Protein AF-A0AAW2WW70-F1 (afdb_monomer_lite)

Radius of gyration: 19.68 Å; chains: 1; bounding box: 57×38×54 Å

Organism: NCBI:txid2727402

Secondary structure (DSSP, 8-state):
-----HHHHHHHHHHHHHHHH----S-HHHHHHHHHHHHHHHHHHHHHTTTTTS-HHHHHHHHHHHHHHSPTT-HHHHHHHHHHHHHHHHHHHHS-TT-TTHHHH--GGGHHHHHHHHHHHHHHHHS-TTTHHHHHHHHHHHHHHS-HHHHHHHHHHHHHHHHH---TTTHHHHHHHHHHHHHHHHHHHHHTS---S------SSHHHHHHHHHHT--

Foldseek 3Di:
DDDLDLVVLLVVLVVLLCLLQPDADPVRPVSLVVNLVVLLVVLVVLLVCPPHSRDLVSNLSNLLSCQQRHDAPRPSNLSSLVSLLVSLLVLQPVPDPPCPPCLQVCPDSSVRSVSSLVSLLVVCVRHDPNCNLSSLLSVLVSLLPHDPSNNVVSLVVLVVCLVPDPPPPSSVVSVQSSVVSVVSSVVVVVVPPDPPDDDDDDDDDPPVVVSVVSVVSD

pLDDT: mean 81.83, std 18.91, range [33.03, 97.81]

Structure (mmCIF, N/CA/C/O backbone):
data_AF-A0AAW2WW70-F1
#
_entry.id   AF-A0AAW2WW70-F1
#
loop_
_atom_site.group_PDB
_atom_site.id
_atom_site.type_symbol
_atom_site.label_atom_id
_atom_site.label_alt_id
_atom_site.label_comp_id
_atom_site.label_asym_id
_atom_site.label_entity_id
_atom_site.label_seq_id
_atom_site.pdbx_PDB_ins_code
_atom_site.Cartn_x
_atom_site.Cartn_y
_atom_site.Cartn_z
_atom_site.occupancy
_atom_site.B_iso_or_equiv
_atom_site.auth_seq_id
_atom_site.auth_comp_id
_atom_site.auth_asym_id
_atom_site.auth_atom_id
_atom_site.pdbx_PDB_model_num
ATOM 1 N N . MET A 1 1 ? 14.387 -13.044 27.162 1.00 42.69 1 MET A N 1
ATOM 2 C CA . MET A 1 1 ? 13.222 -12.394 26.521 1.00 42.69 1 MET A CA 1
ATOM 3 C C . MET A 1 1 ? 12.784 -13.283 25.372 1.00 42.69 1 MET A C 1
ATOM 5 O O . MET A 1 1 ? 13.613 -13.582 24.527 1.00 42.69 1 MET A O 1
ATOM 9 N N . GLY A 1 2 ? 11.566 -13.830 25.441 1.00 48.47 2 GLY A N 1
ATOM 10 C CA . GLY A 1 2 ? 11.103 -14.920 24.574 1.00 48.47 2 GLY A CA 1
ATOM 11 C C . GLY A 1 2 ? 11.071 -14.553 23.091 1.00 48.47 2 GLY A C 1
ATOM 12 O O . GLY A 1 2 ? 10.855 -13.393 22.747 1.00 48.47 2 GLY A O 1
ATOM 13 N N . HIS A 1 3 ? 11.303 -15.556 22.238 1.00 48.06 3 HIS A N 1
ATOM 14 C CA . HIS A 1 3 ? 11.292 -15.427 20.782 1.00 48.06 3 HIS A CA 1
ATOM 15 C C . HIS A 1 3 ? 10.088 -14.603 20.292 1.00 48.06 3 HIS A C 1
ATOM 17 O O . HIS A 1 3 ? 8.967 -14.842 20.757 1.00 48.06 3 HIS A O 1
ATOM 23 N N . PRO A 1 4 ? 10.280 -13.685 19.330 1.00 60.41 4 PRO A N 1
ATOM 24 C CA . PRO A 1 4 ? 9.178 -12.975 18.703 1.00 60.41 4 PRO A CA 1
ATOM 25 C C . PRO A 1 4 ? 8.223 -13.993 18.062 1.00 60.41 4 PRO A C 1
ATOM 27 O O . PRO A 1 4 ? 8.562 -14.677 17.097 1.00 60.41 4 PRO A O 1
ATOM 30 N N . ASN A 1 5 ? 7.039 -14.171 18.650 1.00 78.69 5 ASN A N 1
ATOM 31 C CA . ASN A 1 5 ? 6.122 -15.230 18.247 1.00 78.69 5 ASN A CA 1
ATOM 32 C C . ASN A 1 5 ? 5.312 -14.768 17.030 1.00 78.69 5 ASN A C 1
ATOM 34 O O . ASN A 1 5 ? 4.373 -13.985 17.170 1.00 78.69 5 ASN A O 1
ATOM 38 N N . GLY A 1 6 ? 5.634 -15.286 15.843 1.00 78.44 6 GLY A N 1
ATOM 39 C CA . GLY A 1 6 ? 4.896 -14.989 14.608 1.00 78.44 6 GLY A CA 1
ATOM 40 C C . GLY A 1 6 ? 3.387 -15.266 14.701 1.00 78.44 6 GLY A C 1
ATOM 41 O O . GLY A 1 6 ? 2.598 -14.625 14.007 1.00 78.44 6 GLY A O 1
ATOM 42 N N . LYS A 1 7 ? 2.944 -16.151 15.614 1.00 84.19 7 LYS A N 1
ATOM 43 C CA . L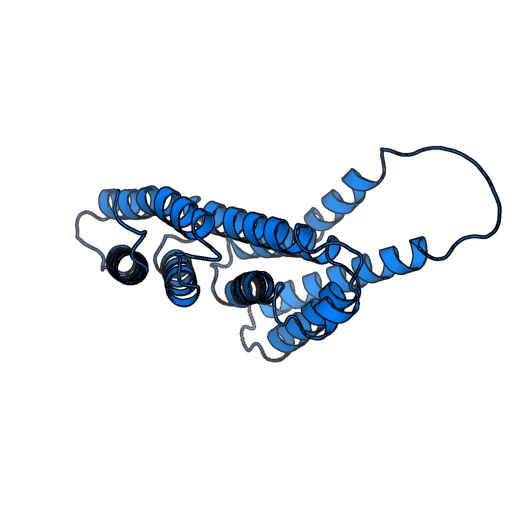YS A 1 7 ? 1.511 -16.334 15.905 1.00 84.19 7 LYS A CA 1
ATOM 44 C C . LYS A 1 7 ? 0.903 -15.079 16.530 1.00 84.19 7 LYS A C 1
ATOM 46 O O . LYS A 1 7 ? -0.173 -14.669 16.114 1.00 84.19 7 LYS A O 1
ATOM 51 N N . VAL A 1 8 ? 1.596 -14.458 17.488 1.00 86.19 8 VAL A N 1
ATOM 52 C CA . VAL A 1 8 ? 1.144 -13.216 18.134 1.00 86.19 8 VAL A CA 1
ATOM 53 C C . VAL A 1 8 ? 1.053 -12.103 17.099 1.00 86.19 8 VAL A C 1
ATOM 55 O O . VAL A 1 8 ? 0.009 -11.473 17.008 1.00 86.19 8 VAL A O 1
ATOM 58 N N . ALA A 1 9 ? 2.076 -11.937 16.252 1.00 86.31 9 ALA A N 1
ATOM 59 C CA . ALA A 1 9 ? 2.046 -10.949 15.171 1.00 86.31 9 ALA A CA 1
ATOM 60 C C . ALA A 1 9 ? 0.813 -11.128 14.263 1.00 86.31 9 ALA A C 1
ATOM 62 O O . ALA A 1 9 ? 0.069 -10.177 14.026 1.00 86.31 9 ALA A O 1
ATOM 63 N N . ARG A 1 10 ? 0.522 -12.364 13.832 1.00 86.94 10 ARG A N 1
ATOM 64 C CA . ARG A 1 10 ? -0.666 -12.671 13.015 1.00 86.94 10 ARG A CA 1
ATOM 65 C C . ARG A 1 10 ? -1.983 -12.298 13.710 1.00 86.94 10 ARG A C 1
ATOM 67 O O . ARG A 1 10 ? -2.852 -11.691 13.079 1.00 86.94 10 ARG A O 1
ATOM 74 N N . TYR A 1 11 ? -2.140 -12.639 14.989 1.00 91.00 11 TYR A N 1
ATOM 75 C CA . TYR A 1 11 ? -3.346 -12.281 15.739 1.00 91.00 11 TYR A CA 1
ATOM 76 C C . TYR A 1 11 ? -3.467 -10.770 15.949 1.00 91.00 11 TYR A C 1
ATOM 78 O O . TYR A 1 11 ? -4.566 -10.240 15.814 1.00 91.00 11 TYR A O 1
ATOM 86 N N . SER A 1 12 ? -2.358 -10.060 16.172 1.00 92.00 12 SER A N 1
ATOM 87 C CA . SER A 1 12 ? -2.355 -8.599 16.300 1.00 92.00 12 SER A CA 1
ATOM 88 C C . SER A 1 12 ? -2.910 -7.905 15.056 1.00 92.00 12 SER A C 1
ATOM 90 O O . SER A 1 12 ? -3.733 -7.001 15.188 1.00 92.00 12 SER A O 1
ATOM 92 N N . HIS A 1 13 ? -2.544 -8.352 13.846 1.00 95.19 13 HIS A N 1
ATOM 93 C CA . HIS A 1 13 ? -3.133 -7.804 12.616 1.00 95.19 13 HIS A CA 1
ATOM 94 C C . HIS A 1 13 ? -4.639 -8.070 12.526 1.00 95.19 13 HIS A C 1
ATOM 96 O O . HIS A 1 13 ? -5.388 -7.188 12.119 1.00 95.19 13 HIS A O 1
ATOM 102 N N . SER A 1 14 ? -5.090 -9.253 12.950 1.00 94.38 14 SER A N 1
ATOM 103 C CA . SER A 1 14 ? -6.515 -9.613 12.936 1.00 94.38 14 SER A CA 1
ATOM 104 C C . SER A 1 14 ? -7.323 -8.742 13.904 1.00 94.38 14 SER A C 1
ATOM 106 O O . SER A 1 14 ? -8.375 -8.220 13.541 1.00 94.38 14 SER A O 1
ATOM 108 N N . VAL A 1 15 ? -6.800 -8.527 15.115 1.00 95.06 15 VAL A N 1
ATOM 109 C CA . VAL A 1 15 ? -7.403 -7.642 16.124 1.00 95.06 15 VAL A CA 1
ATOM 110 C C . VAL A 1 15 ? -7.438 -6.199 15.630 1.00 95.06 15 VAL A C 1
ATOM 112 O O . VAL A 1 15 ? -8.470 -5.544 15.743 1.00 95.06 15 VAL A O 1
ATOM 115 N N . PHE A 1 16 ? -6.345 -5.712 15.037 1.00 95.06 16 PHE A N 1
ATOM 116 C CA . PHE A 1 16 ? -6.292 -4.368 14.467 1.00 95.06 16 PHE A CA 1
ATOM 117 C C . PHE A 1 16 ? -7.336 -4.175 13.361 1.00 95.06 16 PHE A C 1
ATOM 119 O O . PHE A 1 16 ? -8.093 -3.208 13.397 1.00 95.06 16 PHE A O 1
ATOM 126 N N . VAL A 1 17 ? -7.428 -5.115 12.416 1.00 95.50 17 VAL A N 1
ATOM 127 C CA . VAL A 1 17 ? -8.428 -5.076 11.339 1.00 95.50 17 VAL A CA 1
ATOM 128 C C . VAL A 1 17 ? -9.839 -5.056 11.918 1.00 95.50 17 VAL A C 1
ATOM 130 O O . VAL A 1 17 ? -10.639 -4.211 11.519 1.00 95.50 17 VAL A O 1
ATOM 133 N N . ALA A 1 18 ? -10.143 -5.924 12.887 1.00 94.12 18 ALA A N 1
ATOM 134 C CA . ALA A 1 18 ? -11.447 -5.947 13.545 1.00 94.12 18 ALA A CA 1
ATOM 135 C C . ALA A 1 18 ? -11.760 -4.615 14.248 1.00 94.12 18 ALA A C 1
ATOM 137 O O . ALA A 1 18 ? -12.867 -4.094 14.125 1.00 94.12 18 ALA A O 1
ATOM 138 N N . PHE A 1 19 ? -10.777 -4.025 14.933 1.00 92.94 19 PHE A N 1
ATOM 139 C CA . PHE A 1 19 ? -10.927 -2.739 15.607 1.00 92.94 19 PHE A CA 1
ATOM 140 C C . PHE A 1 19 ? -11.173 -1.589 14.620 1.00 92.94 19 PHE A C 1
ATOM 142 O O . PHE A 1 19 ? -12.134 -0.835 14.781 1.00 92.94 19 PHE A O 1
ATOM 149 N N . VAL A 1 20 ? -10.368 -1.464 13.565 1.00 92.25 20 VAL A N 1
ATOM 150 C CA . VAL A 1 20 ? -10.524 -0.398 12.561 1.00 92.25 20 VAL A CA 1
ATOM 151 C C . VAL A 1 20 ? -11.845 -0.541 11.801 1.00 92.25 20 VAL A C 1
ATOM 153 O O . VAL A 1 20 ? -12.546 0.452 11.596 1.00 92.25 20 VAL A O 1
ATOM 156 N N . SER A 1 21 ? -12.238 -1.774 11.476 1.00 91.62 21 SER A N 1
ATOM 157 C CA . SER A 1 21 ? -13.479 -2.079 10.744 1.00 91.62 21 SER A CA 1
ATOM 158 C C . SER A 1 21 ? -14.734 -2.026 11.619 1.00 91.62 21 SER A C 1
ATOM 160 O O . SER A 1 21 ? -15.849 -2.046 11.102 1.00 91.62 21 SER A O 1
ATOM 162 N N . SER A 1 22 ? -14.580 -1.972 12.945 1.00 87.75 22 SER A N 1
ATOM 163 C CA . SER A 1 22 ? -15.715 -1.960 13.866 1.00 87.75 22 SER A CA 1
ATOM 164 C C . SER A 1 22 ? -16.621 -0.743 13.633 1.00 87.75 22 SER A C 1
ATOM 166 O O . SER A 1 22 ? -16.145 0.361 13.348 1.00 87.75 22 SER A O 1
ATOM 168 N N . GLY A 1 23 ? -17.933 -0.977 13.718 1.00 70.94 23 GLY A N 1
ATOM 169 C CA . GLY A 1 23 ? -18.976 -0.038 13.311 1.00 70.94 23 GLY A CA 1
ATOM 170 C C . GLY A 1 23 ? -19.020 1.284 14.082 1.00 70.94 23 GLY A C 1
ATOM 171 O O . GLY A 1 23 ? -18.254 1.548 15.010 1.00 70.94 23 GLY A O 1
ATOM 172 N N . LYS A 1 24 ? -19.947 2.133 13.645 1.00 64.94 24 LYS A N 1
ATOM 173 C CA . LYS A 1 24 ? -20.157 3.494 14.130 1.00 64.94 24 LYS A CA 1
ATOM 174 C C . LYS A 1 24 ? -20.965 3.491 15.442 1.00 64.94 24 LYS A C 1
ATOM 176 O O . LYS A 1 24 ? -22.159 3.228 15.406 1.00 64.94 24 LYS A O 1
ATOM 181 N N . ASP A 1 25 ? -20.316 3.772 16.576 1.00 60.81 25 ASP A N 1
ATOM 182 C CA . ASP A 1 25 ? -20.983 4.045 17.871 1.00 60.81 25 ASP A CA 1
ATOM 183 C C . ASP A 1 25 ? -21.539 5.482 17.919 1.00 60.81 25 ASP A C 1
ATOM 185 O O . ASP A 1 25 ? -20.998 6.340 17.225 1.00 60.81 25 ASP A O 1
ATOM 189 N N . PRO A 1 26 ? -22.527 5.821 18.765 1.00 54.53 26 PRO A N 1
ATOM 190 C CA . PRO A 1 26 ? -23.036 7.189 18.900 1.00 54.53 26 PRO A CA 1
ATOM 191 C C . PRO A 1 26 ? -21.966 8.237 19.271 1.00 54.53 26 PRO A C 1
ATOM 193 O O . PRO A 1 26 ? -22.138 9.408 18.947 1.00 54.53 26 PRO A O 1
ATOM 196 N N . SER A 1 27 ? -20.841 7.838 19.883 1.00 61.00 27 SER A N 1
ATOM 197 C CA . SER A 1 27 ? -19.669 8.686 20.180 1.00 61.00 27 SER A CA 1
ATOM 198 C C . SER A 1 27 ? -18.664 8.743 19.013 1.00 61.00 27 SER A C 1
ATOM 200 O O . SER A 1 27 ? -17.490 8.386 19.139 1.00 61.00 27 SER A O 1
ATOM 202 N N . GLN A 1 28 ? -19.146 9.158 17.837 1.00 67.88 28 GLN A N 1
ATOM 203 C CA . GLN A 1 28 ? -18.426 9.079 16.556 1.00 67.88 28 GLN A CA 1
ATOM 204 C C . GLN A 1 28 ? -17.024 9.709 16.556 1.00 67.88 28 GLN A C 1
ATOM 206 O O . GLN A 1 28 ? -16.107 9.114 15.989 1.00 67.88 28 GLN A O 1
ATOM 211 N N . ASP A 1 29 ? -16.836 10.859 17.200 1.00 74.12 29 ASP A N 1
ATOM 212 C CA . ASP A 1 29 ? -15.606 11.641 17.031 1.00 74.12 29 ASP A CA 1
ATOM 213 C C . ASP A 1 29 ? -14.414 11.040 17.788 1.00 74.12 29 ASP A C 1
ATOM 215 O O . ASP A 1 29 ? -13.344 10.841 17.212 1.00 74.12 29 ASP A O 1
ATOM 219 N N . GLU A 1 30 ? -14.599 10.647 19.050 1.00 80.25 30 GLU A N 1
ATOM 220 C CA . GLU A 1 30 ? -13.525 10.057 19.864 1.00 80.25 30 GLU A CA 1
ATOM 221 C C . GLU A 1 30 ? -13.035 8.723 19.289 1.00 80.25 30 GLU A C 1
ATOM 223 O O . GLU A 1 30 ? -11.836 8.434 19.274 1.00 80.25 30 GLU A O 1
ATOM 228 N N . ARG A 1 31 ? -13.954 7.905 18.762 1.00 82.06 31 ARG A N 1
ATOM 229 C CA . ARG A 1 31 ? -13.605 6.604 18.184 1.00 82.06 31 ARG A CA 1
ATOM 230 C C . ARG A 1 31 ? -12.876 6.743 16.851 1.00 82.06 31 ARG A C 1
ATOM 232 O O . ARG A 1 31 ? -11.982 5.944 16.575 1.00 82.06 31 ARG A O 1
ATOM 239 N N . VAL A 1 32 ? -13.247 7.721 16.025 1.00 83.69 32 VAL A N 1
ATOM 240 C CA . VAL A 1 32 ? -12.531 8.018 14.775 1.00 83.69 32 VAL A CA 1
ATOM 241 C C . VAL A 1 32 ? -11.116 8.497 15.087 1.00 83.69 32 VAL A C 1
ATOM 243 O O . VAL A 1 32 ? -10.167 7.921 14.558 1.00 83.69 32 VAL A O 1
ATOM 246 N N . LEU A 1 33 ? -10.965 9.435 16.026 1.00 85.88 33 LEU A N 1
ATOM 247 C CA . LEU A 1 33 ? -9.655 9.913 16.473 1.00 85.88 33 LEU A CA 1
ATOM 248 C C . LEU A 1 33 ? -8.780 8.773 17.008 1.00 85.88 33 LEU A C 1
ATOM 250 O O . LEU A 1 33 ? -7.606 8.672 16.653 1.00 85.88 33 LEU A O 1
ATOM 254 N N . LEU A 1 34 ? -9.346 7.864 17.806 1.00 88.56 34 LEU A N 1
ATOM 255 C CA . LEU A 1 34 ? -8.609 6.713 18.328 1.00 88.56 34 LEU A CA 1
ATOM 256 C C . LEU A 1 34 ? -8.141 5.762 17.213 1.00 88.56 34 LEU A C 1
ATOM 258 O O . LEU A 1 34 ? -7.015 5.263 17.260 1.00 88.56 34 LEU A O 1
ATOM 262 N N . LYS A 1 35 ? -8.980 5.515 16.196 1.00 90.12 35 LYS A N 1
ATOM 263 C CA . LYS A 1 35 ? -8.597 4.709 15.023 1.00 90.12 35 LYS A CA 1
ATOM 264 C C . LYS A 1 35 ? -7.450 5.356 14.248 1.00 90.12 35 LYS A C 1
ATOM 266 O O . LYS A 1 35 ? -6.522 4.651 13.853 1.00 90.12 35 LYS A O 1
ATOM 271 N N . GLU A 1 36 ? -7.492 6.673 14.064 1.00 88.06 36 GLU A N 1
ATOM 272 C CA . GLU A 1 36 ? -6.424 7.419 13.395 1.00 88.06 36 GLU A CA 1
ATOM 273 C C . GLU A 1 36 ? -5.119 7.395 14.199 1.00 88.06 36 GLU A C 1
ATOM 275 O O . GLU A 1 36 ? -4.063 7.115 13.637 1.00 88.06 36 GLU A O 1
ATOM 280 N N . GLN A 1 37 ? -5.173 7.604 15.516 1.00 89.75 37 GLN A N 1
ATOM 281 C CA . GLN A 1 37 ? -3.988 7.579 16.381 1.00 89.75 37 GLN A CA 1
ATOM 282 C C . GLN A 1 37 ? -3.323 6.198 16.430 1.00 89.75 37 GLN A C 1
ATOM 284 O O . GLN A 1 37 ? -2.098 6.091 16.335 1.00 89.75 37 GLN A O 1
ATOM 289 N N . LEU A 1 38 ? -4.117 5.127 16.541 1.00 90.88 38 LEU A N 1
ATOM 290 C CA . LEU A 1 38 ? -3.594 3.760 16.609 1.00 90.88 38 LEU A CA 1
ATOM 291 C C . LEU A 1 38 ? -2.887 3.343 15.312 1.00 90.88 38 LEU A C 1
ATOM 293 O O . LEU A 1 38 ? -1.931 2.564 15.351 1.00 90.88 38 LEU A O 1
ATOM 297 N N . LEU A 1 39 ? -3.340 3.861 14.167 1.00 93.38 39 LEU A N 1
ATOM 298 C CA . LEU A 1 39 ? -2.770 3.541 12.864 1.00 93.38 39 LEU A CA 1
ATOM 299 C C . LEU A 1 39 ? -1.284 3.867 12.788 1.00 93.38 39 LEU A C 1
ATOM 301 O O . LEU A 1 39 ? -0.528 3.032 12.294 1.00 93.38 39 LEU A O 1
ATOM 305 N N . PHE A 1 40 ? -0.865 5.046 13.258 1.00 93.88 40 PHE A N 1
ATOM 306 C CA . PHE A 1 40 ? 0.534 5.475 13.159 1.00 93.88 40 PHE A CA 1
ATOM 307 C C . PHE A 1 40 ? 1.460 4.436 13.789 1.00 93.88 40 PHE A C 1
ATOM 309 O O . PHE A 1 40 ? 2.403 3.958 13.158 1.00 93.88 40 PHE A O 1
ATOM 316 N N . TYR A 1 41 ? 1.105 3.998 14.998 1.00 93.62 41 TYR A N 1
ATOM 317 C CA . TYR A 1 41 ? 1.835 2.954 15.700 1.00 93.62 41 TYR A CA 1
ATOM 318 C C . TYR A 1 41 ? 1.760 1.604 14.975 1.00 93.62 41 TYR A C 1
ATOM 320 O O . TYR A 1 41 ? 2.774 0.921 14.824 1.00 93.62 41 TYR A O 1
ATOM 328 N N . TYR A 1 42 ? 0.574 1.212 14.501 1.00 95.94 42 TYR A N 1
ATOM 329 C CA . TYR A 1 42 ? 0.384 -0.048 13.784 1.00 95.94 42 TYR A CA 1
ATOM 330 C C . TYR A 1 42 ? 1.249 -0.140 12.523 1.00 95.94 42 TYR A C 1
ATOM 332 O O . TYR A 1 42 ? 1.925 -1.152 12.322 1.00 95.94 42 TYR A O 1
ATOM 340 N N . ILE A 1 43 ? 1.238 0.897 11.682 1.00 96.94 43 ILE A N 1
ATOM 341 C CA . ILE A 1 43 ? 1.996 0.932 10.428 1.00 96.94 43 ILE A CA 1
ATOM 342 C C . ILE A 1 43 ? 3.489 0.900 10.717 1.00 96.94 43 ILE A C 1
ATOM 344 O O . ILE A 1 43 ? 4.183 0.050 10.159 1.00 96.94 43 ILE A O 1
ATOM 348 N N . GLN A 1 44 ? 3.961 1.742 11.639 1.00 94.94 44 GLN A N 1
ATOM 349 C CA . GLN A 1 44 ? 5.363 1.758 12.039 1.00 94.94 44 GLN A CA 1
ATOM 350 C C . GLN A 1 44 ? 5.826 0.362 12.482 1.00 94.94 44 GLN A C 1
ATOM 352 O O . GLN A 1 44 ? 6.768 -0.189 11.916 1.00 94.94 44 GLN A O 1
ATOM 357 N N . ARG A 1 45 ? 5.124 -0.264 13.437 1.00 94.06 45 ARG A N 1
ATOM 358 C CA . ARG A 1 45 ? 5.506 -1.587 13.958 1.00 94.06 45 ARG A CA 1
ATOM 359 C C . ARG A 1 45 ? 5.403 -2.700 12.924 1.00 94.06 45 ARG A C 1
ATOM 361 O O . ARG A 1 45 ? 6.259 -3.582 12.888 1.00 94.06 45 ARG A O 1
ATOM 368 N N . SER A 1 46 ? 4.373 -2.667 12.081 1.00 95.19 46 SER A N 1
ATOM 369 C CA . SER A 1 46 ? 4.188 -3.671 11.032 1.00 95.19 46 SER A CA 1
ATOM 370 C C . SER A 1 46 ? 5.344 -3.627 10.032 1.00 95.19 46 SER A C 1
ATOM 372 O O . SER A 1 46 ? 5.916 -4.672 9.720 1.00 95.19 46 SER A O 1
ATOM 374 N N . LEU A 1 47 ? 5.726 -2.427 9.584 1.00 96.00 47 LEU A N 1
ATOM 375 C CA . LEU A 1 47 ? 6.794 -2.233 8.603 1.00 96.00 47 LEU A CA 1
ATOM 376 C C . LEU A 1 47 ? 8.198 -2.420 9.194 1.00 96.00 47 LEU A C 1
ATOM 378 O O . LEU A 1 47 ? 9.081 -2.891 8.479 1.00 96.00 47 LEU A O 1
ATOM 382 N N . GLU A 1 48 ? 8.415 -2.115 10.478 1.00 94.00 48 GLU A N 1
ATOM 383 C CA . GLU A 1 48 ? 9.660 -2.444 11.194 1.00 94.00 48 GLU A CA 1
ATOM 384 C C . GLU A 1 48 ? 9.917 -3.961 11.196 1.00 94.00 48 GLU A C 1
ATOM 386 O O . GLU A 1 48 ? 11.037 -4.400 10.951 1.00 94.00 48 GLU A O 1
ATOM 391 N N . GLY A 1 49 ? 8.876 -4.768 11.429 1.00 91.50 49 GLY A N 1
ATOM 392 C CA . GLY A 1 49 ? 8.982 -6.231 11.494 1.00 91.50 49 GLY A CA 1
ATOM 393 C C . GLY A 1 49 ? 8.910 -6.967 10.149 1.00 91.50 49 GLY A C 1
ATOM 394 O O . GLY A 1 49 ? 8.965 -8.201 10.138 1.00 91.50 49 GLY A O 1
ATOM 395 N N . TYR A 1 50 ? 8.741 -6.247 9.036 1.00 93.75 50 TYR A N 1
ATOM 396 C CA . TYR A 1 50 ? 8.646 -6.813 7.688 1.00 93.75 50 TYR A CA 1
ATOM 397 C C . TYR A 1 50 ? 9.928 -6.554 6.870 1.00 93.75 50 TYR A C 1
ATOM 399 O O . TYR A 1 50 ? 10.417 -5.427 6.889 1.00 93.75 50 TYR A O 1
ATOM 407 N N . PRO A 1 51 ? 10.446 -7.516 6.082 1.00 91.25 51 PRO A N 1
ATOM 408 C CA . PRO A 1 51 ? 10.130 -8.941 6.142 1.00 91.25 51 PRO A CA 1
ATOM 409 C C . PRO A 1 51 ? 10.627 -9.556 7.458 1.00 91.25 51 PRO A C 1
ATOM 411 O O . PRO A 1 51 ? 11.539 -9.035 8.092 1.00 91.25 51 PRO A O 1
ATOM 414 N N . GLY A 1 52 ? 10.031 -10.673 7.877 1.00 89.88 52 GLY A N 1
ATOM 415 C CA . GLY A 1 52 ? 10.419 -11.365 9.106 1.00 89.88 52 GLY A CA 1
ATOM 416 C C . GLY A 1 52 ? 9.212 -11.758 9.945 1.00 89.88 52 GLY A C 1
ATOM 417 O O . GLY A 1 52 ? 8.411 -12.595 9.532 1.00 89.88 52 GLY A O 1
ATOM 418 N N . ILE A 1 53 ? 9.093 -11.179 11.143 1.00 90.31 53 ILE A N 1
ATOM 419 C CA . ILE A 1 53 ? 8.031 -11.540 12.091 1.00 90.31 53 ILE A CA 1
ATOM 420 C C . ILE A 1 53 ? 6.642 -11.102 11.607 1.00 90.31 53 ILE A C 1
ATOM 422 O O . ILE A 1 53 ? 5.647 -11.760 11.919 1.00 90.31 53 ILE A O 1
ATOM 426 N N . THR A 1 54 ? 6.567 -10.002 10.854 1.00 93.25 54 THR A N 1
ATOM 427 C CA . THR A 1 54 ? 5.310 -9.471 10.329 1.00 93.25 54 THR A CA 1
ATOM 428 C C . THR A 1 54 ? 4.885 -10.287 9.104 1.00 93.25 54 THR A C 1
ATOM 430 O O . THR A 1 54 ? 5.571 -10.247 8.079 1.00 93.25 54 THR A O 1
ATOM 433 N N . PRO A 1 55 ? 3.746 -11.005 9.142 1.00 92.69 55 PRO A N 1
ATOM 434 C CA . PRO A 1 55 ? 3.227 -11.684 7.962 1.00 92.69 55 PRO A CA 1
ATOM 435 C C . PRO A 1 55 ? 2.679 -10.672 6.947 1.00 92.69 55 PRO A C 1
ATOM 437 O O . PRO A 1 55 ? 1.845 -9.834 7.299 1.00 92.69 55 PRO A O 1
ATOM 440 N N . PHE A 1 56 ? 3.072 -10.810 5.675 1.00 94.75 56 PHE A N 1
ATOM 441 C CA . PHE A 1 56 ? 2.604 -9.934 4.593 1.00 94.75 56 PHE A CA 1
ATOM 442 C C . PHE A 1 56 ? 1.075 -9.828 4.543 1.00 94.75 56 PHE A C 1
ATOM 444 O O . PHE A 1 56 ? 0.546 -8.723 4.553 1.00 94.75 56 PHE A O 1
ATOM 451 N N . GLU A 1 57 ? 0.367 -10.961 4.565 1.00 94.75 57 GLU A N 1
ATOM 452 C CA . GLU A 1 57 ? -1.101 -10.986 4.483 1.00 94.75 57 GLU A CA 1
ATOM 453 C C . GLU A 1 57 ? -1.769 -10.196 5.616 1.00 94.75 57 GLU A C 1
ATOM 455 O O . GLU A 1 57 ? -2.744 -9.478 5.398 1.00 94.75 57 GLU A O 1
ATOM 460 N N . GLY A 1 58 ? -1.216 -10.278 6.832 1.00 94.44 58 GLY A N 1
ATOM 461 C CA . GLY A 1 58 ? -1.733 -9.540 7.984 1.00 94.44 58 GLY A CA 1
ATOM 462 C C . GLY A 1 58 ? -1.537 -8.032 7.831 1.00 94.44 58 GLY A C 1
ATOM 463 O O . GLY A 1 58 ? -2.472 -7.260 8.045 1.00 94.44 58 GLY A O 1
ATOM 464 N N . MET A 1 59 ? -0.341 -7.618 7.407 1.00 96.38 59 MET A N 1
ATOM 465 C CA . MET A 1 59 ? -0.029 -6.217 7.124 1.00 96.38 59 MET A CA 1
ATOM 466 C C . MET A 1 59 ? -0.887 -5.670 5.974 1.00 96.38 59 MET A C 1
ATOM 468 O O . MET A 1 59 ? -1.509 -4.621 6.121 1.00 96.38 59 MET A O 1
ATOM 472 N N . ALA A 1 60 ? -0.972 -6.390 4.853 1.00 97.31 60 ALA A N 1
ATOM 473 C CA . ALA A 1 60 ? -1.759 -5.998 3.688 1.00 97.31 60 ALA A CA 1
ATOM 474 C C . ALA A 1 60 ? -3.251 -5.874 4.029 1.00 97.31 60 ALA A C 1
ATOM 476 O O . ALA A 1 60 ? -3.893 -4.902 3.631 1.00 97.31 60 ALA A O 1
ATOM 477 N N . SER A 1 61 ? -3.795 -6.803 4.824 1.00 96.38 61 SER A N 1
ATOM 478 C CA . SER A 1 61 ? -5.170 -6.712 5.323 1.00 96.38 61 SER A CA 1
ATOM 479 C C . SER A 1 61 ? -5.384 -5.492 6.219 1.00 96.38 61 SER A C 1
ATOM 481 O O . SER A 1 61 ? -6.445 -4.874 6.151 1.00 96.38 61 SER A O 1
ATOM 483 N N . GLY A 1 62 ? -4.408 -5.126 7.053 1.00 96.38 62 GLY A N 1
ATOM 484 C CA . GLY A 1 62 ? -4.492 -3.916 7.870 1.00 96.38 62 GLY A CA 1
ATOM 485 C C . GLY A 1 62 ? -4.483 -2.643 7.044 1.00 96.38 62 GLY A C 1
ATOM 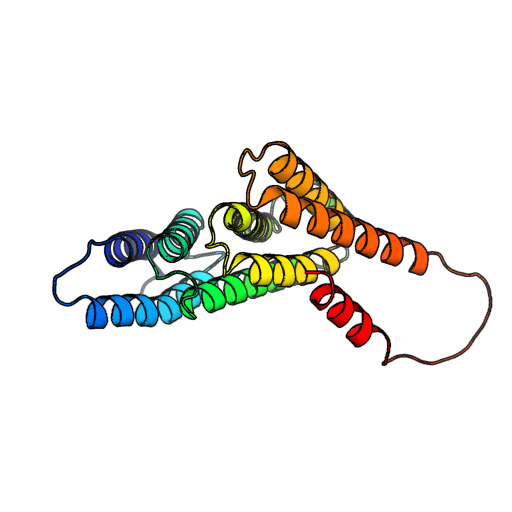486 O O . GLY A 1 62 ? -5.349 -1.799 7.234 1.00 96.38 62 GLY A O 1
ATOM 487 N N . VAL A 1 63 ? -3.566 -2.534 6.081 1.00 97.38 63 VAL A N 1
ATOM 488 C CA . VAL A 1 63 ? -3.518 -1.419 5.119 1.00 97.38 63 VAL A CA 1
ATOM 489 C C . VAL A 1 63 ? -4.846 -1.295 4.367 1.00 97.38 63 VAL A C 1
ATOM 491 O O . VAL A 1 63 ? -5.408 -0.210 4.241 1.00 97.38 63 VAL A O 1
ATOM 494 N N . ALA A 1 64 ? -5.398 -2.418 3.918 1.00 96.44 64 ALA A N 1
ATOM 495 C CA . ALA A 1 64 ? -6.687 -2.451 3.249 1.00 96.44 64 ALA A CA 1
ATOM 496 C C . ALA A 1 64 ? -7.845 -1.995 4.161 1.00 96.44 64 ALA A C 1
ATOM 498 O O . ALA A 1 64 ? -8.749 -1.303 3.696 1.00 96.44 64 ALA A O 1
ATOM 499 N N . ALA A 1 65 ? -7.827 -2.357 5.449 1.00 95.25 65 ALA A N 1
ATOM 500 C CA . ALA A 1 65 ? -8.823 -1.908 6.423 1.00 95.25 65 ALA A CA 1
ATOM 501 C C . ALA A 1 65 ? -8.710 -0.403 6.708 1.00 95.25 65 ALA A C 1
ATOM 503 O O . ALA A 1 65 ? -9.719 0.294 6.751 1.00 95.25 65 ALA A O 1
ATOM 504 N N . ILE A 1 66 ? -7.482 0.101 6.839 1.00 95.06 66 ILE A N 1
ATOM 505 C CA . ILE A 1 66 ? -7.171 1.523 7.017 1.00 95.06 66 ILE A CA 1
ATOM 506 C C . ILE A 1 66 ? -7.800 2.352 5.901 1.00 95.06 66 ILE A C 1
ATOM 508 O O . ILE A 1 66 ? -8.575 3.266 6.164 1.00 95.06 66 ILE A O 1
ATOM 512 N N . VAL A 1 67 ? -7.494 1.995 4.655 1.00 94.94 67 VAL A N 1
ATOM 513 C CA . VAL A 1 67 ? -7.900 2.772 3.482 1.00 94.94 67 VAL A CA 1
ATOM 514 C C . VAL A 1 67 ? -9.418 2.746 3.276 1.00 94.94 67 VAL A C 1
ATOM 516 O O . VAL A 1 67 ? -9.977 3.703 2.753 1.00 94.94 67 VAL A O 1
ATOM 519 N N . ARG A 1 68 ? -10.095 1.672 3.704 1.00 92.38 68 ARG A N 1
ATOM 520 C CA . ARG A 1 68 ? -11.550 1.520 3.550 1.00 92.38 68 ARG A CA 1
ATOM 521 C C . ARG A 1 68 ? -12.379 2.127 4.674 1.00 92.38 68 ARG A C 1
ATOM 523 O O . ARG A 1 68 ? -13.523 2.500 4.432 1.00 92.38 68 ARG A O 1
ATOM 530 N N . HIS A 1 69 ? -11.866 2.137 5.902 1.00 91.19 69 HIS A N 1
ATOM 531 C CA . HIS A 1 69 ? -12.678 2.442 7.084 1.00 91.19 69 HIS A CA 1
ATOM 532 C C . HIS A 1 69 ? -12.308 3.749 7.779 1.00 91.19 69 HIS A C 1
ATOM 534 O O . HIS A 1 69 ? -13.062 4.190 8.651 1.00 91.19 69 HIS A O 1
ATOM 540 N N . LEU A 1 70 ? -11.185 4.371 7.416 1.00 90.50 70 LEU A N 1
ATOM 541 C CA . LEU A 1 70 ? -10.894 5.732 7.844 1.00 90.50 70 LEU A CA 1
ATOM 542 C C . LEU A 1 70 ? -11.606 6.767 6.966 1.00 90.50 70 LEU A C 1
ATOM 544 O O . LEU A 1 70 ? -11.970 6.467 5.826 1.00 90.50 70 LEU A O 1
ATOM 548 N N . PRO A 1 71 ? -11.812 7.991 7.485 1.00 90.12 71 PRO A N 1
ATOM 549 C CA . PRO A 1 71 ? -12.342 9.087 6.690 1.00 90.12 71 PRO A CA 1
ATOM 550 C C . PRO A 1 71 ? -11.496 9.346 5.438 1.00 90.12 71 PRO A C 1
ATOM 552 O O . PRO A 1 71 ? -10.262 9.301 5.481 1.00 90.12 71 PRO A O 1
ATOM 555 N N . ALA A 1 72 ? -12.168 9.660 4.330 1.00 89.81 72 ALA A N 1
ATOM 556 C CA . ALA A 1 72 ? -11.514 10.135 3.117 1.00 89.81 72 ALA A CA 1
ATOM 557 C C . ALA A 1 72 ? -10.621 11.345 3.437 1.00 89.81 72 ALA A C 1
ATOM 559 O O . ALA A 1 72 ? -11.013 12.230 4.196 1.00 89.81 72 ALA A O 1
ATOM 560 N N . GLY A 1 73 ? -9.401 11.348 2.898 1.00 87.38 73 GLY A N 1
ATOM 561 C CA . GLY A 1 73 ? -8.435 12.419 3.147 1.00 87.38 73 GLY A CA 1
ATOM 562 C C . GLY A 1 73 ? -7.810 12.423 4.550 1.00 87.38 73 GLY A C 1
ATOM 563 O O . GLY A 1 73 ? -7.094 13.366 4.879 1.00 87.38 73 GLY A O 1
ATOM 564 N N . SER A 1 74 ? -8.026 11.388 5.372 1.00 91.06 74 SER A N 1
ATOM 565 C CA . SER A 1 74 ? -7.382 11.280 6.687 1.00 91.06 74 SER A CA 1
ATOM 566 C C . SER A 1 74 ? -5.846 11.357 6.574 1.00 91.06 74 SER A C 1
ATOM 568 O O . SER A 1 74 ? -5.255 10.604 5.787 1.00 91.06 74 SER A O 1
ATOM 570 N N . PRO A 1 75 ? -5.163 12.184 7.397 1.00 92.56 75 PRO A N 1
ATOM 571 C CA . PRO A 1 75 ? -3.698 12.239 7.461 1.00 92.56 75 PRO A CA 1
ATOM 572 C C . PRO A 1 75 ? -3.051 10.871 7.698 1.00 92.56 75 PRO A C 1
ATOM 574 O O . PRO A 1 75 ? -1.944 10.603 7.23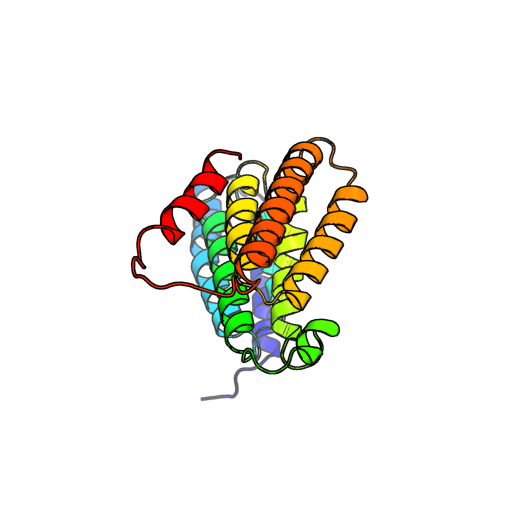2 1.00 92.56 75 PRO A O 1
ATOM 577 N N . ALA A 1 76 ? -3.763 9.982 8.389 1.00 92.94 76 ALA A N 1
ATOM 578 C CA . ALA A 1 76 ? -3.291 8.649 8.710 1.00 92.94 76 ALA A CA 1
ATOM 579 C C . ALA A 1 76 ? -3.206 7.751 7.453 1.00 92.94 76 ALA A C 1
ATOM 581 O O . ALA A 1 76 ? -2.291 6.936 7.334 1.00 92.94 76 ALA A O 1
ATOM 582 N N . ILE A 1 77 ? -4.084 7.954 6.458 1.00 95.75 77 ILE A N 1
ATOM 583 C CA . ILE A 1 77 ? -3.996 7.265 5.159 1.00 95.75 77 ILE A CA 1
ATOM 584 C C . ILE A 1 77 ? -2.762 7.745 4.382 1.00 95.75 77 ILE A C 1
ATOM 586 O O . ILE A 1 77 ? -2.017 6.923 3.845 1.00 95.75 77 ILE A O 1
ATOM 590 N N . PHE A 1 78 ? -2.508 9.057 4.350 1.00 96.19 78 PHE A N 1
ATOM 591 C CA . PHE A 1 78 ? -1.317 9.607 3.693 1.00 96.19 78 PHE A CA 1
ATOM 592 C C . PHE A 1 78 ? -0.027 9.102 4.343 1.00 96.19 78 PHE A C 1
ATOM 594 O O . PHE A 1 78 ? 0.887 8.684 3.633 1.00 96.19 78 PHE A O 1
ATOM 601 N N . TYR A 1 79 ? 0.021 9.069 5.678 1.00 96.81 79 TYR A N 1
ATOM 602 C CA . TYR A 1 79 ? 1.136 8.486 6.420 1.00 96.81 79 TYR A CA 1
ATOM 603 C C . TYR A 1 79 ? 1.344 7.011 6.061 1.00 96.81 79 TYR A C 1
ATOM 605 O O . TYR A 1 79 ? 2.452 6.618 5.710 1.00 96.81 79 TYR A O 1
ATOM 613 N N . CYS A 1 80 ? 0.272 6.211 6.057 1.00 97.12 80 CYS A N 1
ATOM 614 C CA . CYS A 1 80 ? 0.330 4.802 5.673 1.00 97.12 80 CYS A CA 1
ATOM 615 C C . CYS A 1 80 ? 0.954 4.609 4.283 1.00 97.12 80 CYS A C 1
ATOM 617 O O . CYS A 1 80 ? 1.830 3.762 4.111 1.00 97.12 80 CYS A O 1
ATOM 619 N N . ILE A 1 81 ? 0.514 5.389 3.293 1.00 97.25 81 ILE A N 1
ATOM 620 C CA . ILE A 1 81 ? 1.032 5.308 1.922 1.00 97.25 81 ILE A CA 1
ATOM 621 C C . ILE A 1 81 ? 2.499 5.724 1.870 1.00 97.25 81 ILE A C 1
ATOM 623 O O . ILE A 1 81 ? 3.304 5.016 1.268 1.00 97.25 81 ILE A O 1
ATOM 627 N N . HIS A 1 82 ? 2.858 6.832 2.519 1.00 97.50 82 HIS A N 1
ATOM 628 C CA . HIS A 1 82 ? 4.240 7.295 2.565 1.00 97.50 82 HIS A CA 1
ATOM 629 C C . HIS A 1 82 ? 5.163 6.233 3.169 1.00 97.50 82 HIS A C 1
ATOM 631 O O . HIS A 1 82 ? 6.167 5.877 2.559 1.00 97.50 82 HIS A O 1
ATOM 637 N N . SER A 1 83 ? 4.796 5.666 4.321 1.00 97.81 83 SER A N 1
ATOM 638 C CA . SER A 1 83 ? 5.588 4.625 4.980 1.00 97.81 83 SER A CA 1
ATOM 639 C C . SER A 1 83 ? 5.696 3.347 4.144 1.00 97.81 83 SER A C 1
ATOM 641 O O . SER A 1 83 ? 6.745 2.707 4.144 1.00 97.81 83 SER A O 1
ATOM 643 N N . LEU A 1 84 ? 4.651 2.968 3.399 1.00 97.62 84 LEU A N 1
ATOM 644 C CA . LEU A 1 84 ? 4.714 1.829 2.475 1.00 97.62 84 LEU A CA 1
ATOM 645 C C . LEU A 1 84 ? 5.667 2.085 1.307 1.00 97.62 84 LEU A C 1
ATOM 647 O O . LEU A 1 84 ? 6.432 1.191 0.950 1.00 97.62 84 LEU A O 1
ATOM 651 N N . VAL A 1 85 ? 5.636 3.286 0.726 1.00 96.75 85 VAL A N 1
ATOM 652 C CA . VAL A 1 85 ? 6.547 3.672 -0.360 1.00 96.75 85 VAL A CA 1
ATOM 653 C C . VAL A 1 85 ? 7.982 3.707 0.148 1.00 96.75 85 VAL A C 1
ATOM 655 O O . VAL A 1 85 ? 8.849 3.092 -0.459 1.00 96.75 85 VAL A O 1
ATOM 658 N N . GLU A 1 86 ? 8.229 4.324 1.302 1.00 96.19 86 GLU A N 1
ATOM 659 C CA . GLU A 1 86 ? 9.542 4.328 1.951 1.00 96.19 86 GLU A CA 1
ATOM 660 C C . GLU A 1 86 ? 10.039 2.901 2.222 1.00 96.19 86 GLU A C 1
ATOM 662 O O . GLU A 1 86 ? 11.196 2.562 1.946 1.00 96.19 86 GLU A O 1
ATOM 667 N N . LYS A 1 87 ? 9.143 2.015 2.678 1.00 96.06 87 LYS A N 1
ATOM 668 C CA . LYS A 1 87 ? 9.482 0.609 2.880 1.00 96.06 87 LYS A CA 1
ATOM 669 C C . LYS A 1 87 ? 9.829 -0.084 1.564 1.00 96.06 87 LYS A C 1
ATOM 671 O O . LYS A 1 87 ? 10.852 -0.760 1.507 1.00 96.06 87 LYS A O 1
ATOM 676 N N . ALA A 1 88 ? 9.034 0.100 0.513 1.00 93.94 88 ALA A N 1
ATOM 677 C CA . ALA A 1 88 ? 9.300 -0.474 -0.804 1.00 93.94 88 ALA A CA 1
ATOM 678 C C . ALA A 1 88 ? 10.626 0.031 -1.395 1.00 93.94 88 ALA A C 1
ATOM 680 O O . ALA A 1 88 ? 11.405 -0.769 -1.917 1.00 93.94 88 ALA A O 1
ATOM 681 N N . THR A 1 89 ? 10.928 1.324 -1.253 1.00 92.06 89 THR A N 1
ATOM 682 C CA . THR A 1 89 ? 12.206 1.911 -1.672 1.00 92.06 89 THR A CA 1
ATOM 683 C C . THR A 1 89 ? 13.373 1.301 -0.900 1.00 92.06 89 THR A C 1
ATOM 685 O O . THR A 1 89 ? 14.339 0.867 -1.518 1.00 92.06 89 THR A O 1
ATOM 688 N N . SER A 1 90 ? 13.286 1.186 0.432 1.00 92.56 90 SER A N 1
ATOM 689 C CA . SER A 1 90 ? 14.380 0.605 1.230 1.00 92.56 90 SER A CA 1
ATOM 690 C C . SER A 1 90 ? 14.662 -0.859 0.872 1.00 92.56 90 SER A C 1
ATOM 692 O O . SER A 1 90 ? 15.823 -1.239 0.728 1.00 92.56 90 SER A O 1
ATOM 694 N N . LEU A 1 91 ? 13.614 -1.662 0.649 1.00 90.56 91 LEU A N 1
ATOM 695 C CA . LEU A 1 91 ? 13.752 -3.051 0.207 1.00 90.56 91 LEU A CA 1
ATOM 696 C C . LEU A 1 91 ? 14.353 -3.134 -1.200 1.00 90.56 91 LEU A C 1
ATOM 698 O O . LEU A 1 91 ? 15.252 -3.935 -1.432 1.00 90.56 91 LEU A O 1
ATOM 702 N N . SER A 1 92 ? 13.919 -2.267 -2.114 1.00 85.19 92 SER A N 1
ATOM 703 C CA . SER A 1 92 ? 14.420 -2.234 -3.493 1.00 85.19 92 SER A CA 1
ATOM 704 C C . SER A 1 92 ? 15.882 -1.785 -3.586 1.00 85.19 92 SER A C 1
ATOM 706 O O . SER A 1 92 ? 16.637 -2.353 -4.365 1.00 85.19 92 SER A O 1
ATOM 708 N N . CYS A 1 93 ? 16.303 -0.809 -2.774 1.00 77.19 93 CYS A N 1
ATOM 709 C CA . CYS A 1 93 ? 17.686 -0.322 -2.742 1.00 77.19 93 CYS A CA 1
ATOM 710 C C . CYS A 1 93 ? 18.651 -1.285 -2.037 1.00 77.19 93 CYS A C 1
ATOM 712 O O . CYS A 1 93 ? 19.847 -1.260 -2.317 1.00 77.19 93 CYS A O 1
ATOM 714 N N . SER A 1 94 ? 18.157 -2.118 -1.114 1.00 72.19 94 SER A N 1
ATOM 715 C CA . SER A 1 94 ? 18.991 -3.106 -0.414 1.00 72.19 94 SER A CA 1
ATOM 716 C C . SER A 1 94 ? 19.488 -4.236 -1.325 1.00 72.19 94 SER A C 1
ATOM 718 O O . SER A 1 94 ? 20.507 -4.857 -1.031 1.00 72.19 94 SER A O 1
ATOM 720 N N . VAL A 1 95 ? 18.812 -4.462 -2.456 1.00 66.62 95 VAL A N 1
ATOM 721 C CA . VAL A 1 95 ? 19.196 -5.447 -3.469 1.00 66.62 95 VAL A CA 1
ATOM 722 C C . VAL A 1 95 ? 20.147 -4.770 -4.458 1.00 66.62 95 VAL A C 1
ATOM 724 O O . VAL A 1 95 ? 19.736 -3.969 -5.295 1.00 66.62 95 VAL A O 1
ATOM 727 N N . SER A 1 96 ? 21.445 -5.038 -4.306 1.00 54.03 96 SER A N 1
ATOM 728 C CA . SER A 1 96 ? 22.521 -4.366 -5.046 1.00 54.03 96 SER A CA 1
ATOM 729 C C . SER A 1 96 ? 22.345 -4.398 -6.576 1.00 54.03 96 SER A C 1
ATOM 731 O O . SER A 1 96 ? 21.852 -5.364 -7.156 1.00 54.03 96 SER A O 1
ATOM 733 N N . SER A 1 97 ? 22.812 -3.337 -7.240 1.00 53.44 97 SER A N 1
ATOM 734 C CA . SER A 1 97 ? 22.672 -3.034 -8.674 1.00 53.44 97 SER A CA 1
ATOM 735 C C . SER A 1 97 ? 23.411 -3.969 -9.648 1.00 53.44 97 SER A C 1
ATOM 737 O O . SER A 1 97 ? 23.594 -3.598 -10.808 1.00 53.44 97 SER A O 1
ATOM 739 N N . HIS A 1 98 ? 23.889 -5.133 -9.203 1.00 50.50 98 HIS A N 1
ATOM 740 C CA . HIS A 1 98 ? 24.736 -6.016 -10.012 1.00 50.50 98 HIS A CA 1
ATOM 741 C C . HIS A 1 98 ? 24.005 -7.215 -10.627 1.00 50.50 98 HIS A C 1
ATOM 743 O O . HIS A 1 98 ? 24.457 -7.704 -11.660 1.00 50.50 98 HIS A O 1
ATOM 749 N N . ASP A 1 99 ? 22.835 -7.602 -10.110 1.00 54.84 99 ASP A N 1
ATOM 750 C CA . ASP A 1 99 ? 22.103 -8.768 -10.616 1.00 54.84 99 ASP A CA 1
ATOM 751 C C . ASP A 1 99 ? 20.849 -8.368 -11.402 1.00 54.84 99 ASP A C 1
ATOM 753 O O . ASP A 1 99 ? 19.716 -8.393 -10.918 1.00 54.84 99 ASP A O 1
ATOM 757 N N . SER A 1 100 ? 21.066 -8.028 -12.675 1.00 58.34 100 SER A N 1
ATOM 758 C CA . SER A 1 100 ? 20.008 -7.797 -13.676 1.00 58.34 100 SER A CA 1
ATOM 759 C C . SER A 1 100 ? 19.013 -8.967 -13.770 1.00 58.34 100 SER A C 1
ATOM 761 O O . SER A 1 100 ? 17.834 -8.762 -14.070 1.00 58.34 100 SER A O 1
ATOM 763 N N . ASP A 1 101 ? 19.466 -10.187 -13.469 1.00 64.31 101 ASP A N 1
ATOM 764 C CA . ASP A 1 101 ? 18.657 -11.402 -13.563 1.00 64.31 101 ASP A CA 1
ATOM 765 C C . ASP A 1 101 ? 17.659 -11.572 -12.404 1.00 64.31 101 ASP A C 1
ATOM 767 O O . ASP A 1 101 ? 16.580 -12.123 -12.626 1.00 64.31 101 ASP A O 1
ATOM 771 N N . LEU A 1 102 ? 17.924 -11.020 -11.210 1.00 67.19 102 LEU A N 1
ATOM 772 C CA . LEU A 1 102 ? 16.973 -11.074 -10.085 1.00 67.19 102 LEU A CA 1
ATOM 773 C C . LEU A 1 102 ? 15.688 -10.292 -10.395 1.00 67.19 102 LEU A C 1
ATOM 775 O O . LEU A 1 102 ? 14.579 -10.739 -10.095 1.00 67.19 102 LEU A O 1
ATOM 779 N N . TRP A 1 103 ? 15.824 -9.154 -11.076 1.00 69.94 103 TRP A N 1
ATOM 780 C CA . TRP A 1 103 ? 14.710 -8.279 -11.451 1.00 69.94 103 TRP A CA 1
ATOM 781 C C . TRP A 1 103 ? 13.845 -8.819 -12.594 1.00 69.94 103 TRP A C 1
ATOM 783 O O . TRP A 1 103 ? 12.757 -8.297 -12.825 1.00 69.94 103 TRP A O 1
ATOM 793 N N . LYS A 1 104 ? 14.295 -9.857 -13.311 1.00 67.38 104 LYS A N 1
ATOM 794 C CA . LYS A 1 104 ? 13.480 -10.504 -14.353 1.00 67.38 104 LYS A CA 1
ATOM 795 C C . LYS A 1 104 ? 12.384 -11.377 -13.753 1.00 67.38 104 LYS A C 1
ATOM 797 O O . LYS A 1 104 ? 11.278 -11.403 -14.281 1.00 67.38 104 LYS A O 1
ATOM 802 N N . ASN A 1 105 ? 12.679 -12.044 -12.636 1.00 67.50 105 ASN A N 1
ATOM 803 C CA . ASN A 1 105 ? 11.763 -13.015 -12.036 1.00 67.50 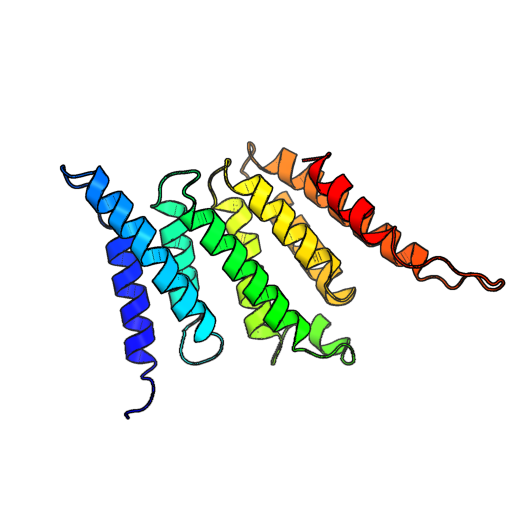105 ASN A CA 1
ATOM 804 C C . ASN A 1 105 ? 11.139 -12.509 -10.725 1.00 67.50 105 ASN A C 1
ATOM 806 O O . ASN A 1 105 ? 10.077 -12.990 -10.334 1.00 67.50 105 ASN A O 1
ATOM 810 N N . TRP A 1 106 ? 11.740 -11.504 -10.069 1.00 70.00 106 TRP A N 1
ATOM 811 C CA . TRP A 1 106 ? 11.309 -10.994 -8.756 1.00 70.00 106 TRP A CA 1
ATOM 812 C C . TRP A 1 106 ? 11.143 -12.098 -7.696 1.00 70.00 106 TRP A C 1
ATOM 814 O O . TRP A 1 106 ? 10.299 -12.007 -6.801 1.00 70.00 106 TRP A O 1
ATOM 824 N N . GLU A 1 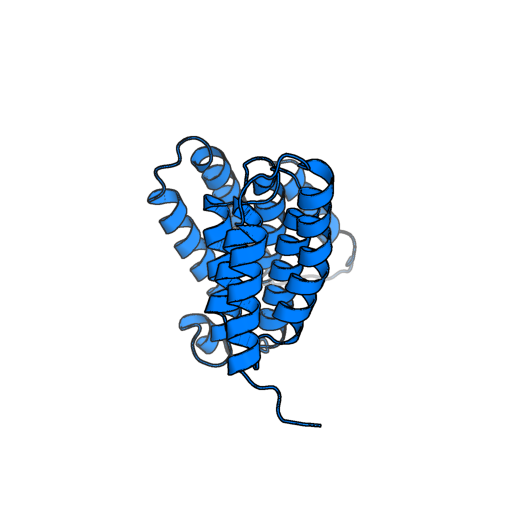107 ? 11.926 -13.163 -7.823 1.00 68.12 107 GLU A N 1
ATOM 825 C CA . GLU A 1 107 ? 11.941 -14.299 -6.908 1.00 68.12 107 GLU A CA 1
ATOM 826 C C . GLU A 1 107 ? 13.086 -14.153 -5.898 1.00 68.12 107 GLU A C 1
ATOM 828 O O . GLU A 1 107 ? 14.038 -13.397 -6.105 1.00 68.12 107 GLU A O 1
ATOM 833 N N . GLY A 1 108 ? 12.989 -14.865 -4.774 1.00 75.12 108 GLY A N 1
ATOM 834 C CA . GLY A 1 108 ? 14.005 -14.821 -3.723 1.00 75.12 108 GLY A CA 1
ATOM 835 C C . GLY A 1 108 ? 14.005 -13.494 -2.962 1.00 75.12 108 GLY A C 1
ATOM 836 O O . GLY A 1 108 ? 13.001 -13.119 -2.361 1.00 75.12 108 GLY A O 1
ATOM 837 N N . GLU A 1 109 ? 15.133 -12.784 -2.963 1.00 71.31 109 GLU A N 1
ATOM 838 C CA . GLU A 1 109 ? 15.349 -11.582 -2.139 1.00 71.31 109 GLU A CA 1
ATOM 839 C C . GLU A 1 109 ? 14.457 -10.390 -2.525 1.00 71.31 109 GLU A C 1
ATOM 841 O O . GLU A 1 109 ? 14.169 -9.536 -1.687 1.00 71.31 109 GLU A O 1
ATOM 846 N N . LEU A 1 110 ? 13.959 -10.352 -3.766 1.00 77.50 110 LEU A N 1
ATOM 847 C CA . LEU A 1 110 ? 13.040 -9.311 -4.241 1.00 77.50 110 LEU A CA 1
ATOM 848 C C . LEU A 1 110 ? 11.571 -9.596 -3.914 1.00 77.50 110 LEU A C 1
ATOM 850 O O . LEU A 1 110 ? 10.740 -8.693 -4.027 1.00 77.50 110 LEU A O 1
ATOM 854 N N . GLU A 1 111 ? 11.241 -10.813 -3.478 1.00 86.56 111 GLU A N 1
ATOM 855 C CA . GLU A 1 111 ? 9.865 -11.239 -3.205 1.00 86.56 111 GLU A CA 1
ATOM 856 C C . GLU A 1 111 ? 9.161 -10.337 -2.174 1.00 86.56 111 GLU A C 1
ATOM 858 O O . GLU A 1 111 ? 8.040 -9.884 -2.444 1.00 86.56 111 GLU A O 1
ATOM 863 N N . PRO A 1 112 ? 9.811 -9.940 -1.057 1.00 90.31 112 PRO A N 1
ATOM 864 C CA . PRO A 1 112 ? 9.194 -9.029 -0.106 1.00 90.31 112 PRO A CA 1
ATOM 865 C C . PRO A 1 112 ? 8.946 -7.630 -0.670 1.00 90.31 112 PRO A C 1
ATOM 867 O O . PRO A 1 112 ? 7.932 -7.019 -0.324 1.00 90.31 112 PRO A O 1
ATOM 870 N N . SER A 1 113 ? 9.854 -7.126 -1.515 1.00 90.88 113 SER A N 1
ATOM 871 C CA . SER A 1 113 ? 9.711 -5.821 -2.173 1.00 90.88 113 SER A CA 1
ATOM 872 C C . SER A 1 113 ? 8.558 -5.849 -3.175 1.00 90.88 113 SER A C 1
ATOM 874 O O . SER A 1 113 ? 7.654 -5.014 -3.103 1.00 90.88 113 SER A O 1
ATOM 876 N N . LYS A 1 114 ? 8.522 -6.883 -4.028 1.00 90.94 114 LYS A N 1
ATOM 877 C CA . LYS A 1 114 ? 7.454 -7.129 -5.005 1.00 90.94 114 LYS A CA 1
ATOM 878 C C . LYS A 1 114 ? 6.082 -7.103 -4.345 1.00 90.94 114 LYS A C 1
ATOM 880 O O . LYS A 1 114 ? 5.199 -6.380 -4.781 1.00 90.94 114 LYS A O 1
ATOM 885 N N . LYS A 1 115 ? 5.927 -7.819 -3.232 1.00 94.56 115 LYS A N 1
ATOM 886 C CA . LYS A 1 115 ? 4.684 -7.864 -2.454 1.00 94.56 115 LYS A CA 1
ATOM 887 C C . LYS A 1 115 ? 4.200 -6.487 -1.995 1.00 94.56 115 LYS A C 1
ATOM 889 O O . LYS A 1 115 ? 3.004 -6.197 -2.063 1.00 94.56 115 LYS A O 1
ATOM 894 N N . VAL A 1 116 ? 5.107 -5.630 -1.522 1.00 95.94 116 VAL A N 1
ATOM 895 C CA . VAL A 1 116 ? 4.757 -4.260 -1.107 1.00 95.94 116 VAL A CA 1
ATOM 896 C C . VAL A 1 116 ? 4.409 -3.402 -2.323 1.00 95.94 116 VAL A C 1
ATOM 898 O O . VAL A 1 116 ? 3.441 -2.647 -2.265 1.00 95.94 116 VAL A O 1
ATOM 901 N N . LEU A 1 117 ? 5.125 -3.555 -3.437 1.00 94.50 117 LEU A N 1
ATOM 902 C CA . LEU A 1 117 ? 4.810 -2.869 -4.693 1.00 94.50 117 LEU A CA 1
ATOM 903 C C . LEU A 1 117 ? 3.444 -3.288 -5.240 1.00 94.50 117 LEU A C 1
ATOM 905 O O . LEU A 1 117 ? 2.620 -2.430 -5.532 1.00 94.50 117 LEU A O 1
ATOM 909 N N . ASP A 1 118 ? 3.144 -4.583 -5.268 1.00 94.62 118 ASP A N 1
ATOM 910 C CA . ASP A 1 118 ? 1.838 -5.116 -5.659 1.00 94.62 118 ASP A CA 1
ATOM 911 C C . ASP A 1 118 ? 0.718 -4.614 -4.740 1.00 94.62 118 ASP A C 1
ATOM 913 O O . ASP A 1 118 ? -0.414 -4.394 -5.175 1.00 94.62 118 ASP A O 1
ATOM 917 N N . LEU A 1 119 ? 1.000 -4.429 -3.447 1.00 97.25 119 LEU A N 1
ATOM 918 C CA . LEU A 1 119 ? 0.067 -3.776 -2.533 1.00 97.25 119 LEU A CA 1
ATOM 919 C C . LEU A 1 119 ? -0.144 -2.305 -2.917 1.00 97.25 119 LEU A C 1
ATOM 921 O O . LEU A 1 119 ? -1.293 -1.891 -3.041 1.00 97.25 119 LEU A O 1
ATOM 925 N N . LEU A 1 120 ? 0.923 -1.537 -3.151 1.00 97.19 120 LEU A N 1
ATOM 926 C CA . LEU A 1 120 ? 0.838 -0.131 -3.565 1.00 97.19 120 LEU A CA 1
ATOM 927 C C . LEU A 1 120 ? 0.094 0.046 -4.899 1.00 97.19 120 LEU A C 1
ATOM 929 O O . LEU A 1 120 ? -0.726 0.953 -5.018 1.00 97.19 120 LEU A O 1
ATOM 933 N N . LEU A 1 121 ? 0.317 -0.836 -5.876 1.00 95.81 121 LEU A N 1
ATOM 934 C CA . LEU A 1 121 ? -0.415 -0.824 -7.144 1.00 95.81 121 LEU A CA 1
ATOM 935 C C . LEU A 1 121 ? -1.904 -1.117 -6.931 1.00 95.81 121 LEU A C 1
ATOM 937 O O . LEU A 1 121 ? -2.754 -0.383 -7.428 1.00 95.81 121 LEU A O 1
ATOM 941 N N . ARG A 1 122 ? -2.243 -2.120 -6.107 1.00 95.56 122 ARG A N 1
ATOM 942 C CA . ARG A 1 122 ? -3.643 -2.397 -5.735 1.00 95.56 122 ARG A CA 1
ATOM 943 C C . ARG A 1 122 ? -4.306 -1.219 -5.024 1.00 95.56 122 ARG A C 1
ATOM 945 O O . ARG A 1 122 ? -5.511 -1.024 -5.176 1.00 95.56 122 ARG A O 1
ATOM 952 N N . LEU A 1 123 ? -3.551 -0.420 -4.268 1.00 96.56 123 LEU A N 1
ATOM 953 C CA . LEU A 1 123 ? -4.092 0.764 -3.605 1.00 96.56 123 LEU A CA 1
ATOM 954 C C . LEU A 1 123 ? -4.606 1.820 -4.591 1.00 96.56 123 LEU A C 1
ATOM 956 O O . LEU A 1 123 ? -5.549 2.517 -4.232 1.00 96.56 123 LEU A O 1
ATOM 960 N N . LEU A 1 124 ? -4.106 1.894 -5.832 1.00 95.88 124 LEU A N 1
ATOM 961 C CA . LEU A 1 124 ? -4.626 2.825 -6.852 1.00 95.88 124 LEU A CA 1
ATOM 962 C C . LEU A 1 124 ? -6.135 2.643 -7.100 1.00 95.88 124 LEU A C 1
ATOM 964 O O . LEU A 1 124 ? -6.859 3.619 -7.312 1.00 95.88 124 LEU A O 1
ATOM 968 N N . ALA A 1 125 ? -6.616 1.401 -7.010 1.00 94.06 125 ALA A N 1
ATOM 969 C CA . ALA A 1 125 ? -8.027 1.059 -7.166 1.00 94.06 125 ALA A CA 1
ATOM 970 C C . ALA A 1 125 ? -8.845 1.186 -5.866 1.00 94.06 125 ALA A C 1
ATOM 972 O O . ALA A 1 125 ? -10.070 1.166 -5.913 1.00 94.06 125 ALA A O 1
ATOM 973 N N . LEU A 1 126 ? -8.194 1.287 -4.701 1.00 93.81 126 LEU A N 1
ATOM 974 C CA . LEU A 1 126 ? -8.859 1.195 -3.394 1.00 93.81 126 LEU A CA 1
ATOM 975 C C . LEU A 1 126 ? -8.911 2.509 -2.620 1.00 93.81 126 LEU A C 1
ATOM 977 O O . LEU A 1 126 ? -9.844 2.704 -1.845 1.00 93.81 126 LEU A O 1
ATOM 981 N N . VAL A 1 127 ? -7.909 3.378 -2.772 1.00 95.12 127 VAL A N 1
ATOM 982 C CA . VAL A 1 127 ? -7.835 4.629 -2.003 1.00 95.12 127 VAL A CA 1
ATOM 983 C C . VAL A 1 127 ? -8.958 5.577 -2.367 1.00 95.12 127 VAL A C 1
ATOM 985 O O . VAL A 1 127 ? -9.475 5.528 -3.474 1.00 95.12 127 VAL A O 1
ATOM 988 N N . ASP A 1 128 ? -9.335 6.475 -1.470 1.00 93.38 128 ASP A N 1
ATOM 989 C CA . ASP A 1 128 ? -10.251 7.549 -1.841 1.00 93.38 128 ASP A CA 1
ATOM 990 C C . ASP A 1 128 ? -9.650 8.441 -2.949 1.00 93.38 128 ASP A C 1
ATOM 992 O O . ASP A 1 128 ? -8.427 8.584 -3.058 1.00 93.38 128 ASP A O 1
ATOM 996 N N . ILE A 1 129 ? -10.504 9.050 -3.777 1.00 92.19 129 ILE A N 1
ATOM 997 C CA . ILE A 1 129 ? -10.077 9.922 -4.879 1.00 92.19 129 ILE A CA 1
ATOM 998 C C . ILE A 1 129 ? -9.226 11.108 -4.397 1.00 92.19 129 ILE A C 1
ATOM 1000 O O . ILE A 1 129 ? -8.337 11.544 -5.119 1.00 92.19 129 ILE A O 1
ATOM 1004 N N . GLN A 1 130 ? -9.424 11.585 -3.162 1.00 92.75 130 GLN A N 1
ATOM 1005 C CA . GLN A 1 130 ? -8.620 12.658 -2.560 1.00 92.75 130 GLN A CA 1
ATOM 1006 C C . GLN A 1 130 ? -7.175 12.232 -2.263 1.00 92.75 130 GLN A C 1
ATOM 1008 O O . GLN A 1 130 ? -6.273 13.062 -2.191 1.00 92.75 130 GLN A O 1
ATOM 1013 N N . VAL A 1 131 ? -6.946 10.932 -2.082 1.00 95.38 131 VAL A N 1
ATOM 1014 C CA . VAL A 1 131 ? -5.638 10.358 -1.745 1.00 95.38 131 VAL A CA 1
ATOM 1015 C C . VAL A 1 131 ? -4.894 9.899 -3.003 1.00 95.38 131 VAL A C 1
ATOM 1017 O O . VAL A 1 131 ? -3.659 9.873 -3.030 1.00 95.38 131 VAL A O 1
ATOM 1020 N N . LEU A 1 132 ? -5.640 9.567 -4.061 1.00 96.19 132 LEU A N 1
ATOM 1021 C CA . LEU A 1 132 ? -5.121 9.015 -5.308 1.00 96.19 132 LEU A CA 1
ATOM 1022 C C . LEU A 1 132 ? -3.968 9.841 -5.928 1.00 96.19 132 LEU A C 1
ATOM 1024 O O . LEU A 1 132 ? -2.939 9.231 -6.229 1.00 96.19 132 LEU A O 1
ATOM 1028 N N . PRO A 1 133 ? -4.038 11.186 -6.051 1.00 95.88 133 PRO A N 1
ATOM 1029 C CA . PRO A 1 133 ? -2.944 11.972 -6.631 1.00 95.88 133 PRO A CA 1
ATOM 1030 C C . PRO A 1 133 ? -1.628 11.846 -5.854 1.00 95.88 133 PRO A C 1
ATOM 1032 O O . PRO A 1 133 ? -0.554 11.730 -6.447 1.00 95.88 133 PRO A O 1
ATOM 1035 N N . SER A 1 134 ? -1.700 11.815 -4.520 1.00 96.56 134 SER A N 1
ATOM 1036 C CA . SER A 1 134 ? -0.519 11.654 -3.666 1.00 96.56 134 SER A CA 1
ATOM 1037 C C . SER A 1 134 ? 0.106 10.270 -3.827 1.00 96.56 134 SER A C 1
ATOM 1039 O O . SER A 1 134 ? 1.328 10.164 -3.940 1.00 96.56 134 SER A O 1
ATOM 1041 N N . LEU A 1 135 ? -0.715 9.217 -3.904 1.00 97.19 135 LEU A N 1
ATOM 1042 C CA . LEU A 1 135 ? -0.238 7.861 -4.184 1.00 97.19 135 LEU A CA 1
ATOM 1043 C C . LEU A 1 135 ? 0.439 7.779 -5.559 1.00 97.19 135 LEU A C 1
ATOM 1045 O O . LEU A 1 135 ? 1.552 7.268 -5.655 1.00 97.19 135 LEU A O 1
ATOM 1049 N N . MET A 1 136 ? -0.190 8.324 -6.604 1.00 97.44 136 MET A N 1
ATOM 1050 C CA . MET A 1 136 ? 0.361 8.362 -7.966 1.00 97.44 136 MET A CA 1
ATOM 1051 C C . MET A 1 136 ? 1.709 9.089 -8.015 1.00 97.44 136 MET A C 1
ATOM 1053 O O . MET A 1 136 ? 2.648 8.623 -8.661 1.00 97.44 136 MET A O 1
ATOM 1057 N N . LYS A 1 137 ? 1.837 10.214 -7.303 1.00 96.25 137 LYS A N 1
ATOM 1058 C CA . LYS A 1 137 ? 3.093 10.967 -7.215 1.00 96.25 137 LYS A CA 1
ATOM 1059 C C . LYS A 1 137 ? 4.203 10.166 -6.532 1.00 96.25 137 LYS A C 1
ATOM 1061 O O . LYS A 1 137 ? 5.309 10.102 -7.060 1.00 96.25 137 LYS A O 1
ATOM 1066 N N . LEU A 1 138 ? 3.922 9.556 -5.382 1.00 96.94 138 LEU A N 1
ATOM 1067 C CA . LEU A 1 138 ? 4.919 8.775 -4.642 1.00 96.94 138 LEU A CA 1
ATOM 1068 C C . LEU A 1 138 ? 5.328 7.506 -5.406 1.00 96.94 138 LEU A C 1
ATOM 1070 O O . LEU A 1 138 ? 6.514 7.191 -5.490 1.00 96.94 138 LEU A O 1
ATOM 1074 N N . LEU A 1 139 ? 4.369 6.822 -6.038 1.00 95.94 139 LEU A N 1
ATOM 1075 C CA . LEU A 1 139 ? 4.651 5.690 -6.923 1.00 95.94 139 LEU A CA 1
ATOM 1076 C C . LEU A 1 139 ? 5.497 6.103 -8.125 1.00 95.94 139 LEU A C 1
ATOM 1078 O O . LEU A 1 139 ? 6.430 5.390 -8.475 1.00 95.94 139 LEU A O 1
ATOM 1082 N N . ALA A 1 140 ? 5.222 7.259 -8.732 1.00 94.75 140 ALA A N 1
ATOM 1083 C CA . ALA A 1 140 ? 6.028 7.769 -9.834 1.00 94.75 140 ALA A CA 1
ATOM 1084 C C . ALA A 1 140 ? 7.496 7.958 -9.436 1.00 94.75 140 ALA A C 1
ATOM 1086 O O . ALA A 1 140 ? 8.396 7.547 -10.166 1.00 94.75 140 ALA A O 1
ATOM 1087 N N . GLN A 1 141 ? 7.733 8.546 -8.262 1.00 92.88 141 GLN A N 1
ATOM 1088 C CA . GLN A 1 141 ? 9.079 8.747 -7.729 1.00 92.88 141 GLN A CA 1
ATOM 1089 C C . GLN A 1 141 ? 9.797 7.419 -7.487 1.00 92.88 141 GLN A C 1
ATOM 1091 O O . GLN A 1 141 ? 10.956 7.282 -7.869 1.00 92.88 141 GLN A O 1
ATOM 1096 N N . LEU A 1 142 ? 9.098 6.432 -6.921 1.00 92.25 142 LEU A N 1
ATOM 1097 C CA . LEU A 1 142 ? 9.648 5.098 -6.715 1.00 92.25 142 LEU A CA 1
ATOM 1098 C C . LEU A 1 142 ? 9.980 4.414 -8.049 1.00 92.25 142 LEU A C 1
ATOM 1100 O O . LEU A 1 142 ? 11.090 3.927 -8.222 1.00 92.25 142 LEU A O 1
ATOM 1104 N N . ILE A 1 143 ? 9.047 4.399 -9.007 1.00 91.44 143 ILE A N 1
ATOM 1105 C CA . ILE A 1 143 ? 9.192 3.678 -10.284 1.00 91.44 143 ILE A CA 1
ATOM 1106 C C . ILE A 1 143 ? 10.385 4.205 -11.088 1.00 91.44 143 ILE A C 1
ATOM 1108 O O . ILE A 1 143 ? 11.119 3.421 -11.687 1.00 91.44 143 ILE A O 1
ATOM 1112 N N . VAL A 1 144 ? 10.609 5.521 -11.085 1.00 89.00 144 VAL A N 1
ATOM 1113 C CA . VAL A 1 144 ? 11.744 6.137 -11.791 1.00 89.00 144 VAL A CA 1
ATOM 1114 C C . VAL A 1 144 ? 13.091 5.741 -11.170 1.00 89.00 144 VAL A C 1
ATOM 1116 O O . VAL A 1 144 ? 14.085 5.679 -11.887 1.00 89.00 144 VAL A O 1
ATOM 1119 N N . GLN A 1 145 ? 13.131 5.428 -9.872 1.00 87.19 145 GLN A N 1
ATOM 1120 C CA . GLN A 1 145 ? 14.350 5.005 -9.173 1.00 87.19 145 GLN A CA 1
ATOM 1121 C C . GLN A 1 145 ? 14.690 3.520 -9.373 1.00 87.19 145 GLN A C 1
ATOM 1123 O O . GLN A 1 145 ? 15.805 3.104 -9.057 1.00 87.19 145 GLN A O 1
ATOM 1128 N N . LEU A 1 146 ? 13.760 2.712 -9.887 1.00 85.50 146 LEU A N 1
ATOM 1129 C CA . LEU A 1 146 ? 13.993 1.285 -10.091 1.00 85.50 146 LEU A CA 1
ATOM 1130 C C . LEU A 1 146 ? 14.920 1.008 -11.289 1.00 85.50 146 LEU A C 1
ATOM 1132 O O . LEU A 1 146 ? 14.944 1.776 -12.258 1.00 85.50 146 LEU A O 1
ATOM 1136 N N . PRO A 1 147 ? 15.646 -0.127 -11.283 1.00 84.56 147 PRO A N 1
ATOM 1137 C CA . PRO A 1 147 ? 16.360 -0.613 -12.461 1.00 84.56 147 PRO A CA 1
ATOM 1138 C C . PRO A 1 147 ? 15.422 -0.800 -13.658 1.00 84.56 147 PRO A C 1
ATOM 1140 O O . PRO A 1 147 ? 14.247 -1.114 -13.486 1.00 84.56 147 PRO A O 1
ATOM 1143 N N . VAL A 1 148 ? 15.956 -0.663 -14.877 1.00 84.69 148 VAL A N 1
ATOM 1144 C CA . VAL A 1 148 ? 15.169 -0.681 -16.128 1.00 84.69 148 VAL A CA 1
ATOM 1145 C C . VAL A 1 148 ? 14.269 -1.915 -16.230 1.00 84.69 148 VAL A C 1
ATOM 1147 O O . VAL A 1 148 ? 13.084 -1.772 -16.499 1.00 84.69 148 VAL A O 1
ATOM 1150 N N . SER A 1 149 ? 14.788 -3.108 -15.929 1.00 83.75 149 SER A N 1
ATOM 1151 C CA . SER A 1 149 ? 14.008 -4.354 -15.952 1.00 83.75 149 SER A CA 1
ATOM 1152 C C . SER A 1 149 ? 12.831 -4.341 -14.971 1.00 83.75 149 SER A C 1
ATOM 1154 O O . SER A 1 149 ? 11.709 -4.678 -15.347 1.00 83.75 149 SER A O 1
ATOM 1156 N N . GLY A 1 150 ? 13.065 -3.909 -13.729 1.00 84.69 150 GLY A N 1
ATOM 1157 C CA . GLY A 1 150 ? 12.019 -3.781 -12.714 1.00 84.69 150 GLY A CA 1
ATOM 1158 C C . GLY A 1 150 ? 10.981 -2.721 -13.073 1.00 84.69 150 GLY A C 1
ATOM 1159 O O . GLY A 1 150 ? 9.779 -2.949 -12.941 1.00 84.69 150 GLY A O 1
ATOM 1160 N N . ARG A 1 151 ? 11.448 -1.578 -13.579 1.00 89.25 151 ARG A N 1
ATOM 1161 C CA . ARG A 1 151 ? 10.612 -0.471 -14.039 1.00 89.25 151 ARG A CA 1
ATOM 1162 C C . ARG A 1 151 ? 9.701 -0.895 -15.189 1.00 89.25 151 ARG A C 1
ATOM 1164 O O . ARG A 1 151 ? 8.496 -0.689 -15.099 1.00 89.25 151 ARG A O 1
ATOM 1171 N N . ASP A 1 152 ? 10.249 -1.515 -16.230 1.00 89.06 152 ASP A N 1
ATOM 1172 C CA . ASP A 1 152 ? 9.490 -1.935 -17.412 1.00 89.06 152 ASP A CA 1
ATOM 1173 C C . ASP A 1 152 ? 8.431 -2.982 -17.047 1.00 89.06 152 ASP A C 1
ATOM 1175 O O . ASP A 1 152 ? 7.287 -2.900 -17.496 1.00 89.06 152 ASP A O 1
ATOM 1179 N N . MET A 1 153 ? 8.769 -3.928 -16.167 1.00 88.06 153 MET A 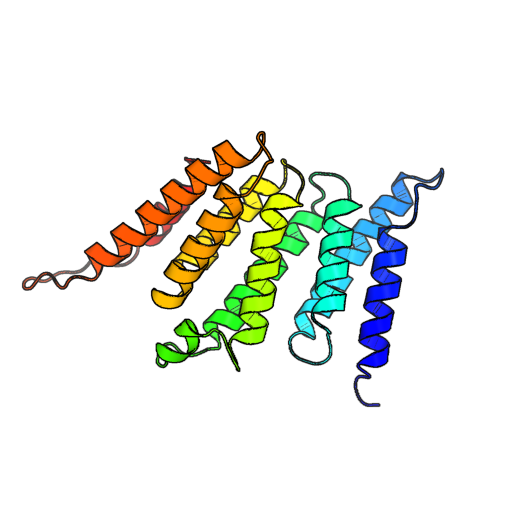N 1
ATOM 1180 C CA . MET A 1 153 ? 7.808 -4.913 -15.676 1.00 88.06 153 MET A CA 1
ATOM 1181 C C . MET A 1 153 ? 6.653 -4.265 -14.901 1.00 88.06 153 MET A C 1
ATOM 1183 O O . MET A 1 153 ? 5.494 -4.583 -15.169 1.00 88.06 153 MET A O 1
ATOM 1187 N N . LEU A 1 154 ? 6.938 -3.335 -13.982 1.00 91.19 154 LEU A N 1
ATOM 1188 C CA . LEU A 1 154 ? 5.885 -2.630 -13.242 1.00 91.19 154 LEU A CA 1
ATOM 1189 C C . LEU A 1 154 ? 5.027 -1.751 -14.150 1.00 91.19 154 LEU A C 1
ATOM 1191 O O . LEU A 1 154 ? 3.815 -1.694 -13.961 1.00 91.19 154 LEU A O 1
ATOM 1195 N N . LEU A 1 155 ? 5.624 -1.085 -15.141 1.00 93.25 155 LEU A N 1
ATOM 1196 C CA . LEU A 1 155 ? 4.880 -0.285 -16.115 1.00 93.25 155 LEU A CA 1
ATOM 1197 C C . LEU A 1 155 ? 3.946 -1.161 -16.960 1.00 93.25 155 LEU A C 1
ATOM 1199 O O . LEU A 1 155 ? 2.800 -0.775 -17.183 1.00 93.25 155 LEU A O 1
ATOM 1203 N N . ASN A 1 156 ? 4.389 -2.356 -17.359 1.00 92.56 156 ASN A N 1
ATOM 1204 C CA . ASN A 1 156 ? 3.546 -3.329 -18.059 1.00 92.56 156 ASN A CA 1
ATOM 1205 C C . ASN A 1 156 ? 2.402 -3.843 -17.173 1.00 92.56 156 ASN A C 1
ATOM 1207 O O . ASN A 1 156 ? 1.256 -3.910 -17.618 1.00 92.56 156 ASN A O 1
ATOM 1211 N N . GLN A 1 157 ? 2.682 -4.163 -15.908 1.00 92.94 157 GLN A N 1
ATOM 1212 C CA . GLN A 1 157 ? 1.653 -4.574 -14.950 1.00 92.94 157 GLN A CA 1
ATOM 1213 C C . GLN A 1 157 ? 0.627 -3.461 -14.718 1.00 92.94 157 GLN A C 1
ATOM 1215 O O . GLN A 1 157 ? -0.577 -3.715 -14.707 1.00 92.94 157 GLN A O 1
ATOM 1220 N N . LEU A 1 158 ? 1.093 -2.222 -14.568 1.00 94.94 158 LEU A N 1
ATOM 1221 C CA . LEU A 1 158 ? 0.240 -1.058 -14.379 1.00 94.94 158 LEU A CA 1
ATOM 1222 C C . LEU A 1 158 ? -0.622 -0.785 -15.618 1.00 94.94 158 LEU A C 1
ATOM 1224 O O . LEU A 1 158 ? -1.810 -0.501 -15.483 1.00 94.94 158 LEU A O 1
ATOM 1228 N N . TYR A 1 159 ? -0.051 -0.923 -16.818 1.00 95.12 159 TYR A N 1
ATOM 1229 C CA . TYR A 1 159 ? -0.801 -0.859 -18.070 1.00 95.12 159 TYR A CA 1
ATOM 1230 C C . TYR A 1 159 ? -1.939 -1.882 -18.086 1.00 95.12 159 TYR A C 1
ATOM 1232 O O . TYR A 1 159 ? -3.084 -1.498 -18.322 1.00 95.12 159 TYR A O 1
ATOM 1240 N N . GLN A 1 160 ? -1.645 -3.149 -17.773 1.00 95.19 160 GLN A N 1
ATOM 1241 C CA . GLN A 1 160 ? -2.651 -4.211 -17.756 1.00 95.19 160 GLN A CA 1
ATOM 1242 C C . GLN A 1 160 ? -3.764 -3.916 -16.743 1.00 95.19 160 GLN A C 1
ATOM 1244 O O . GLN A 1 160 ? -4.940 -3.934 -17.098 1.00 95.19 160 GLN A O 1
ATOM 1249 N N . GLN A 1 161 ? -3.400 -3.551 -15.509 1.00 93.94 161 GLN A N 1
ATOM 1250 C CA . GLN A 1 161 ? -4.364 -3.228 -14.452 1.00 93.94 161 GLN A CA 1
ATOM 1251 C C . GLN A 1 161 ? -5.266 -2.042 -14.818 1.00 93.94 161 GLN A C 1
ATOM 1253 O O . GLN A 1 161 ? -6.463 -2.063 -14.538 1.00 93.94 161 GLN A O 1
ATOM 1258 N N . ILE A 1 162 ? -4.716 -0.999 -15.447 1.00 95.31 162 ILE A N 1
ATOM 1259 C CA . ILE A 1 162 ? -5.505 0.157 -15.888 1.00 95.31 162 ILE A CA 1
ATOM 1260 C C . ILE A 1 162 ? -6.397 -0.222 -17.074 1.00 95.31 162 ILE A C 1
ATOM 1262 O O . ILE A 1 162 ? -7.556 0.193 -17.117 1.00 95.31 162 ILE A O 1
ATOM 1266 N N . ALA A 1 163 ? -5.885 -1.000 -18.030 1.00 94.56 163 ALA A N 1
ATOM 1267 C CA . ALA A 1 163 ? -6.636 -1.435 -19.204 1.00 94.56 163 ALA A CA 1
ATOM 1268 C C . ALA A 1 163 ? -7.865 -2.268 -18.812 1.00 94.56 163 ALA A C 1
ATOM 1270 O O . ALA A 1 163 ? -8.958 -1.992 -19.311 1.00 94.56 163 ALA A O 1
ATOM 1271 N N . GLU A 1 164 ? -7.697 -3.199 -17.871 1.00 94.50 164 GLU A N 1
ATOM 1272 C CA . GLU A 1 164 ? -8.747 -4.082 -17.342 1.00 94.50 164 GLU A CA 1
ATOM 1273 C C . GLU A 1 164 ? -9.682 -3.402 -16.329 1.00 94.50 164 GLU A C 1
ATOM 1275 O O . GLU A 1 164 ? -10.727 -3.951 -16.000 1.00 94.50 164 GLU A O 1
ATOM 1280 N N . SER A 1 165 ? -9.339 -2.214 -15.824 1.00 93.88 165 SER A N 1
ATOM 1281 C CA . SER A 1 165 ? -10.171 -1.514 -14.842 1.00 93.88 165 SER A CA 1
ATOM 1282 C C . SER A 1 165 ? -11.473 -0.991 -15.456 1.00 93.88 165 SER A C 1
ATOM 1284 O O . SER A 1 165 ? -11.448 -0.265 -16.456 1.00 93.88 165 SER A O 1
ATOM 1286 N N . ASP A 1 166 ? -12.595 -1.283 -14.797 1.00 94.50 166 ASP A N 1
ATOM 1287 C CA . ASP A 1 166 ? -13.927 -0.753 -15.116 1.00 94.50 166 ASP A CA 1
ATOM 1288 C C . ASP A 1 166 ? -14.227 0.594 -14.425 1.00 94.50 166 ASP A C 1
ATOM 1290 O O . ASP A 1 166 ? -15.284 1.188 -14.643 1.00 94.50 166 ASP A O 1
ATOM 1294 N N . ASP A 1 167 ? -13.316 1.111 -13.589 1.00 94.31 167 ASP A N 1
ATOM 1295 C CA . ASP A 1 167 ? -13.505 2.389 -12.890 1.00 94.31 167 ASP A CA 1
ATOM 1296 C C . ASP A 1 167 ? -13.347 3.569 -13.863 1.00 94.31 167 ASP A C 1
ATOM 1298 O O . ASP A 1 167 ? -12.265 4.134 -14.049 1.00 94.31 167 ASP A O 1
ATOM 1302 N N . VAL A 1 168 ? -14.463 3.960 -14.479 1.00 94.12 168 VAL A N 1
ATOM 1303 C CA . VAL A 1 168 ? -14.533 5.067 -15.445 1.00 94.12 168 VAL A CA 1
ATOM 1304 C C . VAL A 1 168 ? -14.175 6.432 -14.850 1.00 94.12 168 VAL A C 1
ATOM 1306 O O . VAL A 1 168 ? -13.885 7.356 -15.607 1.00 94.12 168 VAL A O 1
ATOM 1309 N N . ILE A 1 169 ? -14.178 6.577 -13.521 1.00 93.56 169 ILE A N 1
ATOM 1310 C CA . ILE A 1 169 ? -13.884 7.843 -12.842 1.00 93.56 169 ILE A CA 1
ATOM 1311 C C . ILE A 1 169 ? -12.369 8.027 -12.729 1.00 93.56 169 ILE A C 1
ATOM 1313 O O . ILE A 1 169 ? -11.840 9.089 -13.056 1.00 93.56 169 ILE A O 1
ATOM 1317 N N . ARG A 1 170 ? -11.646 6.990 -12.295 1.00 94.12 170 ARG A N 1
ATOM 1318 C CA . ARG A 1 170 ? -10.189 7.058 -12.072 1.00 94.12 170 ARG A CA 1
ATOM 1319 C C . ARG A 1 170 ? -9.379 6.804 -13.329 1.00 94.12 170 ARG A C 1
ATOM 1321 O O . ARG A 1 170 ? -8.289 7.358 -13.481 1.00 94.12 170 ARG A O 1
ATOM 1328 N N . LYS A 1 171 ? -9.882 5.938 -14.212 1.00 95.19 171 LYS A N 1
ATOM 1329 C CA . LYS A 1 171 ? -9.145 5.444 -15.380 1.00 95.19 171 LYS A CA 1
ATOM 1330 C C . LYS A 1 171 ? -8.585 6.565 -16.262 1.00 95.19 171 LYS A C 1
ATOM 1332 O O . LYS A 1 171 ? -7.406 6.467 -16.590 1.00 95.19 171 LYS A O 1
ATOM 1337 N N . PRO A 1 172 ? -9.310 7.657 -16.587 1.00 95.75 172 PRO A N 1
ATOM 1338 C CA . PRO A 1 172 ? -8.739 8.749 -17.381 1.00 95.75 172 PRO A CA 1
ATOM 1339 C C . PRO A 1 172 ? -7.487 9.380 -16.748 1.00 95.75 172 PRO A C 1
ATOM 1341 O O . PRO A 1 172 ? -6.478 9.571 -17.430 1.00 95.75 172 PRO A O 1
ATOM 1344 N N . ALA A 1 173 ? -7.519 9.644 -15.437 1.00 95.81 173 ALA A N 1
ATOM 1345 C CA . ALA A 1 173 ? -6.384 10.213 -14.710 1.00 95.81 173 ALA A CA 1
ATOM 1346 C C . ALA A 1 173 ? -5.202 9.232 -14.644 1.00 95.81 173 ALA A C 1
ATOM 1348 O O . ALA A 1 173 ? -4.057 9.616 -14.884 1.00 95.81 173 ALA A O 1
ATOM 1349 N N . LEU A 1 174 ? -5.481 7.951 -14.387 1.00 96.69 174 LEU A N 1
ATOM 1350 C CA . LEU A 1 174 ? -4.467 6.896 -14.346 1.00 96.69 174 LEU A CA 1
ATOM 1351 C C . LEU A 1 174 ? -3.798 6.673 -15.709 1.00 96.69 174 LEU A C 1
ATOM 1353 O O . LEU A 1 174 ? -2.581 6.515 -15.762 1.00 96.69 174 LEU A O 1
ATOM 1357 N N . VAL A 1 175 ? -4.560 6.709 -16.807 1.00 96.81 175 VAL A N 1
ATOM 1358 C CA . VAL A 1 175 ? -4.021 6.603 -18.174 1.00 96.81 175 VAL A CA 1
ATOM 1359 C C . VAL A 1 175 ? -3.087 7.775 -18.478 1.00 96.81 175 VAL A C 1
ATOM 1361 O O . VAL A 1 175 ? -1.959 7.550 -18.914 1.00 96.81 175 VAL A O 1
ATOM 1364 N N . SER A 1 176 ? -3.520 9.012 -18.211 1.00 96.00 176 SER A N 1
ATOM 1365 C CA . SER A 1 176 ? -2.699 10.216 -18.426 1.00 96.00 176 SER A CA 1
ATOM 1366 C C . SER A 1 176 ? -1.397 10.183 -17.612 1.00 96.00 176 SER A C 1
ATOM 1368 O O . SER A 1 176 ? -0.302 10.487 -18.103 1.00 96.00 176 SER A O 1
ATOM 1370 N N . TRP A 1 177 ? -1.493 9.740 -16.359 1.00 96.81 177 TRP A N 1
ATOM 1371 C CA . TRP A 1 177 ? -0.342 9.572 -15.482 1.00 96.81 177 TRP A CA 1
ATOM 1372 C C . TRP A 1 177 ? 0.618 8.479 -15.959 1.00 96.81 177 TRP A C 1
ATOM 1374 O O . TRP A 1 177 ? 1.823 8.726 -16.028 1.00 96.81 177 TRP A O 1
ATOM 1384 N N . LEU A 1 178 ? 0.112 7.309 -16.362 1.00 95.94 178 LEU A N 1
ATOM 1385 C CA . LEU A 1 178 ? 0.939 6.235 -16.915 1.00 95.94 178 LEU A CA 1
ATOM 1386 C C . LEU A 1 178 ? 1.665 6.686 -18.191 1.00 95.94 178 LEU A C 1
ATOM 1388 O O . LEU A 1 178 ? 2.855 6.426 -18.348 1.00 95.94 178 LEU A O 1
ATOM 1392 N N . GLN A 1 179 ? 0.987 7.410 -19.083 1.00 94.25 179 GLN A N 1
ATOM 1393 C CA . GLN A 1 179 ? 1.616 7.980 -20.280 1.00 94.25 179 GLN A CA 1
ATOM 1394 C C . GLN A 1 179 ? 2.750 8.947 -19.920 1.00 94.25 179 GLN A C 1
ATOM 1396 O O . GLN A 1 179 ? 3.826 8.904 -20.520 1.00 94.25 179 GLN A O 1
ATOM 1401 N N . SER A 1 180 ? 2.539 9.781 -18.900 1.00 93.50 180 SER A N 1
ATOM 1402 C CA . SER A 1 180 ? 3.575 10.680 -18.387 1.00 93.50 180 SER A CA 1
ATOM 1403 C C . SER A 1 180 ? 4.771 9.909 -17.821 1.00 93.50 180 SER A C 1
ATOM 1405 O O . SER A 1 180 ? 5.916 10.287 -18.068 1.00 93.50 180 SER A O 1
ATOM 1407 N N . LEU A 1 181 ? 4.530 8.799 -17.119 1.00 91.94 181 LEU A N 1
ATOM 1408 C CA . LEU A 1 181 ? 5.582 7.921 -16.603 1.00 91.94 181 LEU A CA 1
ATOM 1409 C C . LEU A 1 181 ? 6.389 7.227 -17.698 1.00 91.94 181 LEU A C 1
ATOM 1411 O O . LEU A 1 181 ? 7.619 7.184 -17.615 1.00 91.94 181 LEU A O 1
ATOM 1415 N N . LEU A 1 182 ? 5.718 6.713 -18.729 1.00 91.69 182 LEU A N 1
ATOM 1416 C CA . LEU A 1 182 ? 6.371 6.102 -19.887 1.00 91.69 182 LEU A CA 1
ATOM 1417 C C . LEU A 1 182 ? 7.295 7.110 -20.583 1.00 91.69 182 LEU A C 1
ATOM 1419 O O . LEU A 1 182 ? 8.447 6.795 -20.873 1.00 91.69 182 LEU A O 1
ATOM 1423 N N . TYR A 1 183 ? 6.827 8.349 -20.761 1.00 90.81 183 TYR A N 1
ATOM 1424 C CA . TYR A 1 183 ? 7.616 9.431 -21.353 1.00 90.81 183 TYR A CA 1
ATOM 1425 C C . TYR A 1 183 ? 8.846 9.827 -20.517 1.00 90.81 183 TYR A C 1
ATOM 1427 O O . TYR A 1 183 ? 9.909 10.126 -21.064 1.00 90.81 183 TYR A O 1
ATOM 1435 N N . LEU A 1 184 ? 8.733 9.841 -19.186 1.00 86.19 184 LEU A N 1
ATOM 1436 C CA . LEU A 1 184 ? 9.884 10.093 -18.309 1.00 86.19 184 LEU A CA 1
ATOM 1437 C C . LEU A 1 184 ? 10.895 8.943 -18.377 1.00 86.19 184 LEU A C 1
ATOM 1439 O O . LEU A 1 184 ? 12.100 9.177 -18.464 1.00 86.19 184 LEU A O 1
ATOM 1443 N N . SER A 1 185 ? 10.396 7.710 -18.409 1.00 84.25 185 SER A N 1
ATOM 1444 C CA . SER A 1 185 ? 11.221 6.502 -18.472 1.00 84.25 185 SER A CA 1
ATOM 1445 C C . SER A 1 185 ? 12.014 6.402 -19.783 1.00 84.25 185 SER A C 1
ATOM 1447 O O . SER A 1 185 ? 13.157 5.939 -19.758 1.00 84.25 185 SER A O 1
ATOM 1449 N N . SER A 1 186 ? 11.454 6.886 -20.902 1.00 83.56 186 SER A N 1
ATOM 1450 C CA . SER A 1 186 ? 12.119 6.917 -22.214 1.00 83.56 186 SER A CA 1
ATOM 1451 C C . SER A 1 186 ? 13.179 8.016 -22.347 1.00 83.56 186 SER A C 1
ATOM 1453 O O . SER A 1 186 ? 14.197 7.826 -23.011 1.00 83.56 186 SER A O 1
ATOM 1455 N N . GLN A 1 187 ? 12.990 9.172 -21.703 1.00 77.25 187 GLN A N 1
ATOM 1456 C CA . GLN A 1 187 ? 14.021 10.218 -21.691 1.00 77.25 187 GLN A CA 1
ATOM 1457 C C . GLN A 1 187 ? 15.288 9.781 -20.953 1.00 77.25 187 GLN A C 1
ATOM 1459 O O . GLN A 1 187 ? 16.396 10.123 -21.364 1.00 77.25 187 GLN A O 1
ATOM 1464 N N . ASP A 1 188 ? 15.131 9.012 -19.879 1.00 65.62 188 ASP A N 1
ATOM 1465 C CA . ASP A 1 188 ? 16.259 8.504 -19.101 1.00 65.62 188 ASP A CA 1
ATOM 1466 C C . ASP A 1 188 ? 17.116 7.512 -19.902 1.00 65.62 188 ASP A C 1
ATOM 1468 O O . ASP A 1 188 ? 18.334 7.442 -19.730 1.00 65.62 188 ASP A O 1
ATOM 1472 N N . THR A 1 189 ? 16.498 6.777 -20.831 1.00 58.72 189 THR A N 1
ATOM 1473 C CA . THR A 1 189 ? 17.219 5.879 -21.741 1.00 58.72 189 THR A CA 1
ATOM 1474 C C . THR A 1 189 ? 17.978 6.620 -22.841 1.00 58.72 189 THR A C 1
ATOM 1476 O O . THR A 1 189 ? 19.069 6.184 -23.204 1.00 58.72 189 THR A O 1
ATOM 1479 N N . ASP A 1 190 ? 17.475 7.759 -23.332 1.00 57.38 190 ASP A N 1
ATOM 1480 C CA . ASP A 1 190 ? 18.188 8.550 -24.346 1.00 57.38 190 ASP A CA 1
ATOM 1481 C C . ASP A 1 190 ? 19.373 9.329 -23.761 1.00 57.38 190 ASP A C 1
ATOM 1483 O O . ASP A 1 190 ? 20.407 9.436 -24.415 1.00 57.38 190 ASP A O 1
ATOM 1487 N N . LYS A 1 191 ? 19.294 9.780 -22.501 1.00 55.59 191 LYS A N 1
ATOM 1488 C CA . LYS A 1 191 ? 20.425 10.424 -21.803 1.00 55.59 191 LYS A CA 1
ATOM 1489 C C . LYS A 1 191 ? 21.578 9.470 -21.464 1.00 55.59 191 LYS A C 1
ATOM 1491 O O . LYS A 1 191 ? 22.683 9.929 -21.192 1.00 55.59 191 LYS A O 1
ATOM 1496 N N . ARG A 1 192 ? 21.336 8.152 -21.447 1.00 50.28 192 ARG A N 1
ATOM 1497 C CA . ARG A 1 192 ? 22.354 7.117 -21.173 1.00 50.28 192 ARG A CA 1
ATOM 1498 C C . ARG A 1 192 ? 23.056 6.589 -22.429 1.00 50.28 192 ARG A C 1
ATOM 1500 O O . ARG A 1 192 ? 23.953 5.757 -22.298 1.00 50.28 192 ARG A O 1
ATOM 1507 N N . LYS A 1 193 ? 22.703 7.055 -23.633 1.00 38.94 193 LYS A N 1
ATOM 1508 C CA . LYS A 1 193 ? 23.549 6.834 -24.817 1.00 38.94 193 LYS A CA 1
ATOM 1509 C C . LYS A 1 193 ? 24.802 7.704 -24.668 1.00 38.94 193 LYS A C 1
ATOM 1511 O O . LYS A 1 193 ? 24.654 8.908 -24.476 1.00 38.94 193 LYS A O 1
ATOM 1516 N N . PRO A 1 194 ? 26.024 7.148 -24.738 1.00 42.66 194 PRO A N 1
ATOM 1517 C CA . PRO A 1 194 ? 27.212 7.976 -24.688 1.00 42.66 194 PRO A CA 1
ATOM 1518 C C . PRO A 1 194 ? 27.279 8.774 -25.989 1.00 42.66 194 PRO A C 1
ATOM 1520 O O . PRO A 1 194 ? 27.539 8.220 -27.058 1.00 42.66 194 PRO A O 1
ATOM 1523 N N . GLU A 1 195 ? 27.060 10.083 -25.894 1.00 38.34 195 GLU A N 1
ATOM 1524 C CA . GLU A 1 195 ? 27.677 11.012 -26.828 1.00 38.34 195 GLU A CA 1
ATOM 1525 C C . GLU A 1 195 ? 29.187 10.802 -26.713 1.00 38.34 195 GLU A C 1
ATOM 1527 O O . GLU A 1 195 ? 29.843 11.156 -25.730 1.00 38.34 195 GLU A O 1
ATOM 1532 N N . LEU A 1 196 ? 29.739 10.138 -27.724 1.00 45.81 196 LEU A N 1
ATOM 1533 C CA . LEU A 1 196 ? 31.150 10.245 -28.009 1.00 45.81 196 LEU A CA 1
ATOM 1534 C C . LEU A 1 196 ? 31.436 11.742 -28.211 1.00 45.81 196 LEU A C 1
ATOM 1536 O O . LEU A 1 196 ? 30.857 12.357 -29.102 1.00 45.81 196 LEU A O 1
ATOM 1540 N N . VAL A 1 197 ? 32.396 12.253 -27.433 1.00 39.44 197 VAL A N 1
ATOM 1541 C CA . VAL A 1 197 ? 33.092 13.549 -27.570 1.00 39.44 197 VAL A CA 1
ATOM 1542 C C . VAL A 1 197 ? 32.520 14.731 -26.763 1.00 39.44 197 VAL A C 1
ATOM 1544 O O . VAL A 1 197 ? 31.594 15.408 -27.183 1.00 39.44 197 VAL A O 1
ATOM 1547 N N . GLY A 1 198 ? 33.253 15.099 -25.699 1.00 33.50 198 GLY A N 1
ATOM 1548 C CA . GLY A 1 198 ? 33.495 16.510 -25.352 1.00 33.50 198 GLY A CA 1
ATOM 1549 C C . GLY A 1 198 ? 33.088 16.968 -23.946 1.00 33.50 198 GLY A C 1
ATOM 1550 O O . GLY A 1 198 ? 31.917 17.134 -23.652 1.00 33.50 198 GLY A O 1
ATOM 1551 N N . LYS A 1 199 ? 34.101 17.242 -23.107 1.00 37.31 199 LYS A N 1
ATOM 1552 C CA . LYS A 1 199 ? 34.104 18.037 -21.849 1.00 37.31 199 LYS A CA 1
ATOM 1553 C C . LYS A 1 199 ? 33.041 19.169 -21.861 1.00 37.31 199 LYS A C 1
ATOM 1555 O O . LYS A 1 199 ? 32.890 19.827 -22.880 1.00 37.31 199 LYS A O 1
ATOM 1560 N N . THR A 1 200 ? 32.342 19.554 -20.785 1.00 33.12 200 THR A N 1
ATOM 1561 C CA . THR A 1 200 ? 32.838 20.042 -19.479 1.00 33.12 200 THR A CA 1
ATOM 1562 C C . THR A 1 200 ? 31.647 20.313 -18.528 1.00 33.12 200 THR A C 1
ATOM 1564 O O . THR A 1 200 ? 30.591 20.735 -18.979 1.00 33.12 200 THR A O 1
ATOM 1567 N N . ALA A 1 201 ? 31.865 20.082 -17.230 1.00 41.59 201 ALA A N 1
ATOM 1568 C CA . ALA A 1 201 ? 31.133 20.475 -16.011 1.00 41.59 201 ALA A CA 1
ATOM 1569 C C . ALA A 1 201 ? 29.833 21.326 -16.065 1.00 41.59 201 ALA A C 1
ATOM 1571 O O . ALA A 1 201 ? 29.873 22.496 -16.430 1.00 41.59 201 ALA A O 1
ATOM 1572 N N . SER A 1 202 ? 28.758 20.789 -15.460 1.00 33.03 202 SER A N 1
ATOM 1573 C CA . SER A 1 202 ? 27.913 21.467 -14.447 1.00 33.03 202 SER A CA 1
ATOM 1574 C C . SER A 1 202 ? 26.891 20.474 -13.852 1.00 33.03 202 SER A C 1
ATOM 1576 O O . SER A 1 202 ? 25.800 20.289 -14.390 1.00 33.03 202 SER A O 1
ATOM 1578 N N . HIS A 1 203 ? 27.257 19.798 -12.761 1.00 41.41 203 HIS A N 1
ATOM 1579 C CA . HIS A 1 203 ? 26.352 18.959 -11.965 1.00 41.41 203 HIS A CA 1
ATOM 1580 C C . HIS A 1 203 ? 25.716 19.821 -10.862 1.00 41.41 203 HIS A C 1
ATOM 1582 O O . HIS A 1 203 ? 26.436 20.609 -10.264 1.00 41.41 203 HIS A O 1
ATOM 1588 N N . GLU A 1 204 ? 24.401 19.658 -10.639 1.00 40.38 204 GLU A N 1
ATOM 1589 C CA . GLU A 1 204 ? 23.628 19.895 -9.386 1.00 40.38 204 GLU A CA 1
ATOM 1590 C C . GLU A 1 204 ? 22.267 20.613 -9.529 1.00 40.38 204 GLU A C 1
ATOM 1592 O O . GLU A 1 204 ? 21.490 20.605 -8.581 1.00 40.38 204 GLU A O 1
ATOM 1597 N N . ILE A 1 205 ? 21.870 21.138 -10.697 1.00 42.69 205 ILE A N 1
ATOM 1598 C CA . ILE A 1 205 ? 20.594 21.900 -10.809 1.00 42.69 205 ILE A CA 1
ATOM 1599 C C . ILE A 1 205 ? 19.447 21.116 -11.496 1.00 42.69 205 ILE A C 1
ATOM 1601 O O . ILE A 1 205 ? 18.285 21.512 -11.432 1.00 42.69 205 ILE A O 1
ATOM 1605 N N . VAL A 1 206 ? 19.720 19.969 -12.128 1.00 42.75 206 VAL A N 1
ATOM 1606 C CA . VAL A 1 206 ? 18.753 19.316 -13.041 1.00 42.75 206 VAL A CA 1
ATOM 1607 C C . VAL A 1 206 ? 17.744 18.390 -12.334 1.00 42.75 206 VAL A C 1
ATOM 1609 O O . VAL A 1 206 ? 16.605 18.274 -12.794 1.00 42.75 206 VAL A O 1
ATOM 1612 N N . ASP A 1 207 ? 18.098 17.791 -11.194 1.00 44.34 207 ASP A N 1
ATOM 1613 C CA . ASP A 1 207 ? 17.254 16.768 -10.547 1.00 44.34 207 ASP A CA 1
ATOM 1614 C C . ASP A 1 207 ? 15.998 17.337 -9.868 1.00 44.34 207 ASP A C 1
ATOM 1616 O O . ASP A 1 207 ? 14.938 16.706 -9.878 1.00 44.34 207 ASP A O 1
ATOM 1620 N N . SER A 1 208 ? 16.053 18.572 -9.361 1.00 41.56 208 SER A N 1
ATOM 1621 C CA . SER A 1 208 ? 14.895 19.220 -8.723 1.00 41.56 208 SER A CA 1
ATOM 1622 C C . SER A 1 208 ? 13.822 19.656 -9.733 1.00 41.56 208 SER A C 1
ATOM 1624 O O . SER A 1 208 ? 12.629 19.683 -9.421 1.00 41.56 208 SER A O 1
ATOM 1626 N N . ILE A 1 209 ? 14.219 19.944 -10.978 1.00 43.50 209 ILE A N 1
ATOM 1627 C CA . ILE A 1 209 ? 13.319 20.430 -12.035 1.00 43.50 209 ILE A CA 1
ATOM 1628 C C . ILE A 1 209 ? 12.473 19.282 -12.611 1.00 43.50 209 ILE A C 1
ATOM 1630 O O . ILE A 1 209 ? 11.310 19.490 -12.967 1.00 43.50 209 ILE A O 1
ATOM 1634 N N . SER A 1 210 ? 13.018 18.061 -12.659 1.00 49.31 210 SER A N 1
ATOM 1635 C CA . SER A 1 210 ? 12.302 16.871 -13.143 1.00 49.31 210 SER A CA 1
ATOM 1636 C C . SER A 1 210 ? 11.117 16.506 -12.236 1.00 49.31 210 SER A C 1
ATOM 1638 O O . SER A 1 210 ? 9.995 16.314 -12.709 1.00 49.31 210 SER A O 1
ATOM 1640 N N . LEU A 1 211 ? 11.330 16.522 -10.916 1.00 48.72 211 LEU A N 1
ATOM 1641 C CA . LEU A 1 211 ? 10.313 16.167 -9.919 1.00 48.72 211 LEU A CA 1
ATOM 1642 C C . LEU A 1 211 ? 9.167 17.190 -9.833 1.00 48.72 211 LEU A C 1
ATOM 1644 O O . LEU A 1 211 ? 8.012 16.817 -9.613 1.00 48.72 211 LEU A O 1
ATOM 1648 N N . ASN A 1 212 ? 9.454 18.473 -10.068 1.00 45.28 212 ASN A N 1
ATOM 1649 C CA . ASN A 1 212 ? 8.431 19.521 -10.071 1.00 45.28 212 ASN A CA 1
ATOM 1650 C C . ASN A 1 212 ? 7.521 19.463 -11.311 1.00 45.28 212 ASN A C 1
ATOM 1652 O O . ASN A 1 212 ? 6.334 19.773 -11.204 1.00 45.28 212 ASN A O 1
ATOM 1656 N N . ARG A 1 213 ? 8.010 18.975 -12.463 1.00 48.47 213 ARG A N 1
ATOM 1657 C CA . ARG A 1 213 ? 7.167 18.767 -13.660 1.00 48.47 213 ARG A CA 1
ATOM 1658 C C . ARG A 1 213 ? 6.093 17.697 -13.465 1.00 48.47 213 ARG A C 1
ATOM 1660 O O . ARG A 1 213 ? 5.032 17.812 -14.070 1.00 48.47 213 ARG A O 1
ATOM 1667 N N . ILE A 1 214 ? 6.340 16.704 -12.607 1.00 49.59 214 ILE A N 1
ATOM 1668 C CA . ILE A 1 214 ? 5.360 15.661 -12.256 1.00 49.59 214 ILE A CA 1
ATOM 1669 C C . ILE A 1 214 ? 4.158 16.274 -11.526 1.00 49.59 214 ILE A C 1
ATOM 1671 O O . ILE A 1 214 ? 3.025 15.873 -11.757 1.00 49.59 214 ILE A O 1
ATOM 1675 N N . SER A 1 215 ? 4.391 17.287 -10.685 1.00 47.28 215 SER A N 1
ATOM 1676 C CA . SER A 1 215 ? 3.322 17.926 -9.904 1.00 47.28 215 SER A CA 1
ATOM 1677 C C . SER A 1 215 ? 2.477 18.906 -10.730 1.00 47.28 215 SER A C 1
ATOM 1679 O O . SER A 1 215 ? 1.361 19.207 -10.340 1.00 47.28 215 SER A O 1
ATOM 1681 N N . ALA A 1 216 ? 2.995 19.398 -11.860 1.00 39.09 216 ALA A N 1
ATOM 1682 C CA . ALA A 1 216 ? 2.310 20.372 -12.717 1.00 39.09 216 ALA A CA 1
ATOM 1683 C C . ALA A 1 216 ? 1.422 19.737 -13.808 1.00 39.09 216 ALA A C 1
ATOM 1685 O O . ALA A 1 216 ? 0.781 20.462 -14.564 1.00 39.09 216 ALA A O 1
ATOM 1686 N N . ARG A 1 217 ? 1.431 18.403 -13.936 1.00 47.03 217 ARG A N 1
ATOM 1687 C CA . ARG A 1 217 ? 0.648 17.645 -14.934 1.00 47.03 217 ARG A CA 1
ATOM 1688 C C . ARG A 1 217 ? -0.371 16.676 -14.316 1.00 47.03 217 ARG A C 1
ATOM 1690 O O . ARG A 1 217 ? -1.018 15.951 -15.069 1.00 47.03 217 ARG A O 1
ATOM 1697 N N . LEU A 1 218 ? -0.468 16.648 -12.983 1.00 39.50 218 LEU A N 1
ATOM 1698 C CA . LEU A 1 218 ? -1.511 15.952 -12.222 1.00 39.50 218 LEU A CA 1
ATOM 1699 C C . LEU A 1 218 ? -2.720 16.868 -12.032 1.00 39.50 218 LEU A C 1
ATOM 1701 O O . LEU A 1 218 ? -2.492 18.066 -11.752 1.00 39.50 218 LEU A O 1
#

Sequence (218 aa):
MGHPNGKVARYSHSVFVAFVSSGKDPSQDERVLLKEQLLFYYIQRSLEGYPGITPFEGMASGVAAIVRHLPAGSPAIFYCIHSLVEKATSLSCSVSSHDSDLWKNWEGELEPSKKVLDLLLRLLALVDIQVLPSLMKLLAQLIVQLPVSGRDMLLNQLYQQIAESDDVIRKPALVSWLQSLLYLSSQDTDKRKPELVGKTASHEIVDSISLNRISARL